Protein AF-A0A815ZDJ0-F1 (afdb_monomer)

Solvent-accessible surface area (backbone atoms only — not comparable to full-atom values): 10978 Å² total; per-residue (Å²): 57,39,37,59,66,32,36,29,73,76,42,44,68,62,48,48,53,50,33,73,76,36,77,86,58,88,79,81,62,58,65,54,88,70,21,35,57,32,43,38,50,37,23,53,64,61,51,24,52,55,50,46,54,57,49,73,73,32,78,86,45,70,88,36,40,74,44,54,12,29,21,52,11,22,58,39,48,49,45,30,36,27,73,62,69,56,57,47,42,33,43,37,30,46,42,50,52,72,73,67,97,39,80,92,51,27,60,36,68,74,38,34,65,35,28,22,68,26,22,62,53,78,48,30,81,43,45,72,50,30,46,74,45,28,73,36,46,33,52,80,44,42,50,35,93,78,65,62,64,60,36,55,56,32,55,69,61,36,80,40,78,47,67,34,63,49,97,84,53,86,52,24,78,56,40,53,42,27,69,73,26,43,51,29,79,73,39,90,51,75,31,49,52,89,76,33,78,64,53,69,82,91,125

Organism: Adineta ricciae (NCBI:txid249248)

pLDDT: mean 91.96, std 9.63, range [45.91, 98.56]

Sequence (203 aa):
MHSITSTASAMEDIARGVRSLYPDIYVVSIEIGNGKVDSYLLPLDVQVEKFCESIDSNPRLREGFNLLGYSQGSIIARGAVECCSLPVYNLITLSDIHQDLLTKYAYVTAIQNAISPANYWRDPEQLDRYYSNCHYLSDINNERGTPNGIYRENILKLNSFVMTYSNIDEVVMPRQSGLFMGYMKNSLEIETWNNSRQFTTAE

Mean predicted aligned error: 4.03 Å

Secondary structure (DSSP, 8-state):
---TT--GGGGHHHHHHHHHHSTT--------TTTTTHHHHS-HHHHHHHHHHHHHT-GGGTT-EEEEEETHHHHHHHHHHHHH---EEEEEEE---B--TTTTTTTSHHHHTT-GGGGG---TTSHHHHHHH-SSHHHHTT-SSS--HHHHHHHTT-SEEEEE--TT-SSBSSGGGGGT-EEPTTSSSEE-GGGSTT-----

Nearest PDB structures (foldseek):
  1exw-assembly1_A  TM=9.335E-01  e=2.038E-13  Bos taurus
  3gro-assembly1_B  TM=9.245E-01  e=2.599E-13  Homo sapiens
  1pja-assembly1_A  TM=8.848E-01  e=1.977E-10  Homo sapiens
  7ots-assembly2_B  TM=4.838E-01  e=1.043E-01  Homo sapiens
  4y9s-assembly2_B  TM=6.590E-01  e=4.230E-01  Solanum tuberosum

Radius of gyration: 16.59 Å; Cα contacts (8 Å, |Δi|>4): 353; chains: 1; bounding box: 44×35×45 Å

InterPro domains:
  IPR029058 Alpha/Beta hydrolase fold [G3DSA:3.40.50.1820] (1-97)
  IPR029058 Alpha/Beta hydrolase fold [G3DSA:3.40.50.1820] (98-201)
  IPR029058 Alpha/Beta hydrolase fold [SSF53474] (6-186)

Foldseek 3Di:
DEAALAFLVVCVVVVVVVCVVPVPDDDGRDGADPRNQCSFFAALVNSLVRVLVVQVPDPVCQVEDAEEAEALRLLSRLVNLLPRLGRYAEYAYNHQDFDDPCVVPLQPQVCNRTGHSSLQDCDLQPNVSCLVRNDHPNLLLLSYDGHDVSSVVSVVSYNYYHFDFDPPRPGDQVSCVSVVWDAHRPGSDIDDPCNDSSDDDDD

Structure (mmCIF, N/CA/C/O backbone):
data_AF-A0A815ZDJ0-F1
#
_entry.id   AF-A0A815ZDJ0-F1
#
loop_
_atom_site.group_PDB
_atom_site.id
_atom_site.type_symbol
_atom_site.label_atom_id
_atom_site.label_alt_id
_atom_site.label_comp_id
_atom_site.label_asym_id
_atom_site.label_entity_id
_atom_site.label_seq_id
_atom_site.pdbx_PDB_ins_code
_atom_site.Cartn_x
_atom_site.Cartn_y
_atom_site.Cartn_z
_atom_site.occupancy
_atom_site.B_iso_or_equiv
_atom_site.auth_seq_id
_atom_site.auth_comp_id
_atom_site.auth_asym_id
_atom_site.auth_atom_id
_atom_site.pdbx_PDB_model_num
ATOM 1 N N . MET A 1 1 ? 7.829 -0.933 -4.639 1.00 96.31 1 MET A N 1
ATOM 2 C CA . MET A 1 1 ? 7.266 0.273 -4.003 1.00 96.31 1 MET A CA 1
ATOM 3 C C . MET A 1 1 ? 7.921 0.466 -2.642 1.00 96.31 1 MET A C 1
ATOM 5 O O . MET A 1 1 ? 7.989 -0.505 -1.895 1.00 96.31 1 MET A O 1
ATOM 9 N N . HIS A 1 2 ? 8.460 1.655 -2.364 1.00 95.94 2 HIS A N 1
ATOM 10 C CA . HIS A 1 2 ? 9.229 1.946 -1.144 1.00 95.94 2 HIS A CA 1
ATOM 11 C C . HIS A 1 2 ? 8.340 2.335 0.055 1.00 95.94 2 HIS A C 1
ATOM 13 O O . HIS A 1 2 ? 7.128 2.482 -0.084 1.00 95.94 2 HIS A O 1
ATOM 19 N N . SER A 1 3 ? 8.965 2.493 1.228 1.00 93.56 3 SER A N 1
ATOM 20 C CA . SER A 1 3 ? 8.318 2.887 2.490 1.00 93.56 3 SER A CA 1
ATOM 21 C C . SER A 1 3 ? 8.001 4.390 2.563 1.00 93.56 3 SER A C 1
ATOM 23 O O . SER A 1 3 ? 8.435 5.187 1.730 1.00 93.56 3 SER A O 1
ATOM 25 N N . ILE A 1 4 ? 7.293 4.771 3.621 1.00 92.69 4 ILE A N 1
ATOM 26 C CA . ILE A 1 4 ? 7.101 6.143 4.066 1.00 92.69 4 ILE A CA 1
ATOM 27 C C . ILE A 1 4 ? 8.435 6.836 4.370 1.00 92.69 4 ILE A C 1
ATOM 29 O O . ILE A 1 4 ? 9.409 6.217 4.797 1.00 92.69 4 ILE A O 1
ATOM 33 N N . THR A 1 5 ? 8.486 8.154 4.194 1.00 93.56 5 THR A N 1
ATOM 34 C CA . THR A 1 5 ? 9.665 8.999 4.442 1.00 93.56 5 THR A CA 1
ATOM 35 C C . THR A 1 5 ? 10.924 8.556 3.682 1.00 93.56 5 THR A C 1
ATOM 37 O O . THR A 1 5 ? 12.050 8.883 4.074 1.00 93.56 5 THR A O 1
ATOM 40 N N . SER A 1 6 ? 10.730 7.843 2.573 1.00 95.00 6 SER A N 1
ATOM 41 C CA . SER A 1 6 ? 11.773 7.221 1.761 1.00 95.00 6 SER A CA 1
ATOM 42 C C . SER A 1 6 ? 11.595 7.558 0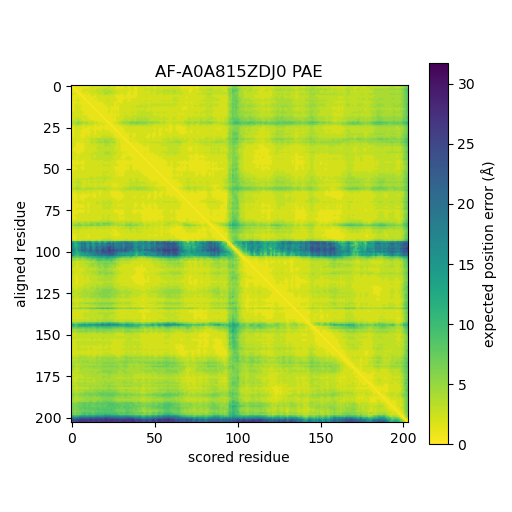.279 1.00 95.00 6 SER A C 1
ATOM 44 O O . SER A 1 6 ? 10.694 8.305 -0.089 1.00 95.00 6 SER A O 1
ATOM 46 N N . THR A 1 7 ? 12.478 7.037 -0.563 1.00 97.88 7 THR A N 1
ATOM 47 C CA . THR A 1 7 ? 12.500 7.245 -2.017 1.00 97.88 7 THR A CA 1
ATOM 48 C C . THR A 1 7 ? 12.708 5.915 -2.735 1.00 97.88 7 THR A C 1
ATOM 50 O O . THR A 1 7 ? 13.132 4.918 -2.138 1.00 97.88 7 THR A O 1
ATOM 53 N N . ALA A 1 8 ? 12.491 5.886 -4.047 1.00 97.69 8 ALA A N 1
ATOM 54 C CA . ALA A 1 8 ? 12.719 4.720 -4.895 1.00 97.69 8 ALA A CA 1
ATOM 55 C C . ALA A 1 8 ? 14.160 4.187 -4.806 1.00 97.69 8 ALA A C 1
ATOM 57 O O . ALA A 1 8 ? 14.375 2.976 -4.893 1.00 97.69 8 ALA A O 1
ATOM 58 N N . SER A 1 9 ? 15.147 5.060 -4.570 1.00 97.62 9 SER A N 1
ATOM 59 C CA . SER A 1 9 ? 16.553 4.665 -4.403 1.00 97.62 9 SER A CA 1
ATOM 60 C C . SER A 1 9 ? 16.802 3.798 -3.167 1.00 97.62 9 SER A C 1
ATOM 62 O O . SER A 1 9 ? 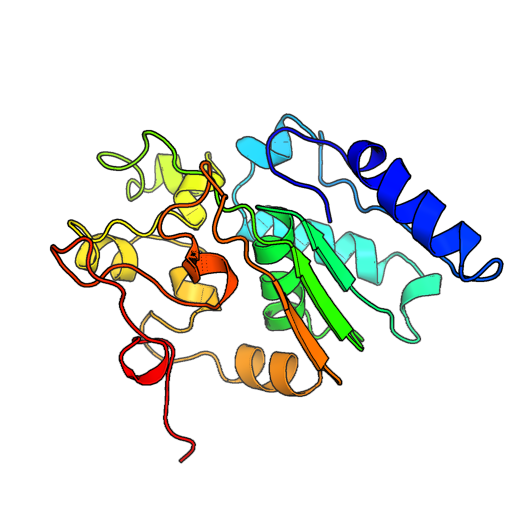17.749 3.017 -3.162 1.00 97.62 9 SER A O 1
ATOM 64 N N . ALA A 1 10 ? 15.955 3.878 -2.134 1.00 96.56 10 ALA A N 1
ATOM 65 C CA . ALA A 1 10 ? 16.073 3.015 -0.956 1.00 96.56 10 ALA A CA 1
ATOM 66 C C . ALA A 1 10 ? 15.811 1.532 -1.273 1.00 96.56 10 ALA A C 1
ATOM 68 O O . ALA A 1 10 ? 16.192 0.655 -0.505 1.00 96.56 10 ALA A O 1
ATOM 69 N N . MET A 1 11 ? 15.197 1.240 -2.422 1.00 97.06 11 MET A N 1
ATOM 70 C CA . MET A 1 11 ? 14.961 -0.125 -2.893 1.00 97.06 11 MET A CA 1
ATOM 71 C C . MET A 1 11 ? 16.140 -0.697 -3.693 1.00 97.06 11 MET A C 1
ATOM 73 O O . MET A 1 11 ? 16.055 -1.832 -4.160 1.00 97.06 11 MET A O 1
ATOM 77 N N . GLU A 1 12 ? 17.227 0.058 -3.891 1.00 97.19 12 GLU A N 1
ATOM 78 C CA . GLU A 1 12 ? 18.300 -0.342 -4.809 1.00 97.19 12 GLU A CA 1
ATOM 79 C C . GLU A 1 12 ? 19.044 -1.598 -4.345 1.00 97.19 12 GLU A C 1
ATOM 81 O O . GLU A 1 12 ? 19.421 -2.416 -5.178 1.00 97.19 12 GLU A O 1
ATOM 86 N N . ASP A 1 13 ? 19.206 -1.818 -3.040 1.00 96.62 13 ASP A N 1
ATOM 87 C CA . ASP A 1 13 ? 19.853 -3.039 -2.544 1.00 96.62 13 ASP A CA 1
ATOM 88 C C . ASP A 1 13 ? 19.010 -4.288 -2.833 1.00 96.62 13 ASP A C 1
ATOM 90 O O . ASP A 1 13 ? 19.540 -5.302 -3.296 1.00 96.62 13 ASP A O 1
ATOM 94 N N . ILE A 1 14 ? 17.685 -4.191 -2.666 1.00 95.75 14 ILE A N 1
ATOM 95 C CA . ILE A 1 14 ? 16.742 -5.252 -3.050 1.00 95.75 14 ILE A CA 1
ATOM 96 C C . ILE A 1 14 ? 16.793 -5.463 -4.567 1.00 95.75 14 ILE A C 1
ATOM 98 O O . ILE A 1 14 ? 16.934 -6.594 -5.034 1.00 95.75 14 ILE A O 1
ATOM 102 N N . ALA A 1 15 ? 16.731 -4.381 -5.348 1.00 97.50 15 ALA A N 1
ATOM 103 C CA . ALA A 1 15 ? 16.769 -4.452 -6.805 1.00 97.50 15 ALA A CA 1
ATOM 104 C C . ALA A 1 15 ? 18.074 -5.080 -7.318 1.00 97.50 15 ALA A C 1
ATOM 106 O O . ALA A 1 15 ? 18.044 -5.922 -8.218 1.00 97.50 15 ALA A O 1
ATOM 107 N N . ARG A 1 16 ? 19.216 -4.727 -6.718 1.00 97.69 16 ARG A N 1
ATOM 108 C CA . ARG A 1 16 ? 20.527 -5.304 -7.031 1.00 97.69 16 ARG A CA 1
ATOM 109 C C . ARG A 1 16 ? 20.579 -6.790 -6.696 1.00 97.69 16 ARG A C 1
ATOM 111 O O . ARG A 1 16 ? 21.067 -7.562 -7.516 1.00 97.69 16 ARG A O 1
ATOM 118 N N . GLY A 1 17 ? 20.040 -7.197 -5.546 1.00 97.94 17 GLY A N 1
ATOM 119 C CA . GLY A 1 17 ? 19.922 -8.609 -5.175 1.00 97.94 17 GLY A CA 1
ATOM 120 C C . GLY A 1 17 ? 19.126 -9.413 -6.206 1.00 97.94 17 GLY A C 1
ATOM 121 O O . GLY A 1 17 ? 19.586 -10.455 -6.668 1.00 97.94 17 GLY A O 1
ATOM 122 N N . VAL A 1 18 ? 17.980 -8.887 -6.650 1.00 97.81 18 VAL A N 1
ATOM 123 C CA . VAL A 1 18 ? 17.142 -9.529 -7.678 1.00 97.81 18 VAL A CA 1
ATOM 124 C C . VAL A 1 18 ? 17.872 -9.632 -9.020 1.00 97.81 18 VAL A C 1
ATOM 126 O O . VAL A 1 18 ? 17.919 -10.716 -9.598 1.00 97.81 18 VAL A O 1
ATOM 129 N N . ARG A 1 19 ? 18.498 -8.547 -9.496 1.00 98.00 19 ARG A N 1
ATOM 130 C CA . ARG A 1 19 ? 19.283 -8.556 -10.747 1.00 98.00 19 ARG A CA 1
ATOM 131 C C . ARG A 1 19 ? 20.482 -9.506 -10.673 1.00 98.00 19 ARG A C 1
ATOM 133 O O . ARG A 1 19 ? 20.837 -10.112 -11.674 1.00 98.00 19 ARG A O 1
ATOM 140 N N . SER A 1 20 ? 21.092 -9.673 -9.497 1.00 97.94 20 SER A N 1
ATOM 141 C CA . SER A 1 20 ? 22.191 -10.628 -9.305 1.00 97.94 20 SER A CA 1
ATOM 142 C C . SER A 1 20 ? 21.741 -12.085 -9.429 1.00 97.94 20 SER A C 1
ATOM 144 O O . SER A 1 20 ? 22.544 -12.926 -9.825 1.00 97.94 20 SER A O 1
ATOM 146 N N . LEU A 1 21 ? 20.496 -12.393 -9.059 1.00 97.94 21 LEU A N 1
ATOM 147 C CA . LEU A 1 21 ? 19.924 -13.737 -9.177 1.00 97.94 21 LEU A CA 1
ATOM 148 C C . LEU A 1 21 ? 19.355 -14.000 -10.577 1.00 97.94 21 LEU A C 1
ATOM 150 O O . LEU A 1 21 ? 19.395 -15.132 -11.052 1.00 97.94 21 LEU A O 1
ATOM 154 N N . TYR A 1 22 ? 18.857 -12.955 -11.241 1.00 97.50 22 TYR A N 1
ATOM 155 C CA . TYR A 1 22 ? 18.232 -13.026 -12.560 1.00 97.50 22 TYR A CA 1
ATOM 156 C C . TYR A 1 22 ? 18.772 -11.895 -13.456 1.00 97.50 22 TYR A C 1
ATOM 158 O O . TYR A 1 22 ? 18.166 -10.828 -13.513 1.00 97.50 22 TYR A O 1
ATOM 166 N N . PRO A 1 23 ? 19.903 -12.091 -14.159 1.00 94.88 23 PRO A N 1
ATOM 167 C CA . PRO A 1 23 ? 20.607 -11.008 -14.861 1.00 94.88 23 PRO A CA 1
ATOM 168 C C . PRO A 1 23 ? 19.779 -10.244 -15.904 1.00 94.88 23 PRO A C 1
ATOM 170 O O . PRO A 1 23 ? 19.946 -9.035 -16.050 1.00 94.88 23 PRO A O 1
ATOM 173 N N . ASP A 1 24 ? 18.859 -10.926 -16.589 1.00 96.31 24 ASP A N 1
ATOM 174 C CA . ASP A 1 24 ? 18.034 -10.334 -17.651 1.00 96.31 24 ASP A CA 1
ATOM 175 C C . ASP A 1 24 ? 16.728 -9.706 -17.134 1.00 96.31 24 ASP A C 1
ATOM 177 O O . ASP A 1 24 ? 15.935 -9.161 -17.910 1.00 96.31 24 ASP A O 1
ATOM 181 N N . ILE A 1 25 ? 16.472 -9.773 -15.822 1.00 97.81 25 ILE A N 1
ATOM 182 C CA . ILE A 1 25 ? 15.232 -9.259 -15.250 1.00 97.81 25 ILE A CA 1
ATOM 183 C C . ILE A 1 25 ? 15.199 -7.728 -15.295 1.00 97.81 25 ILE A C 1
ATOM 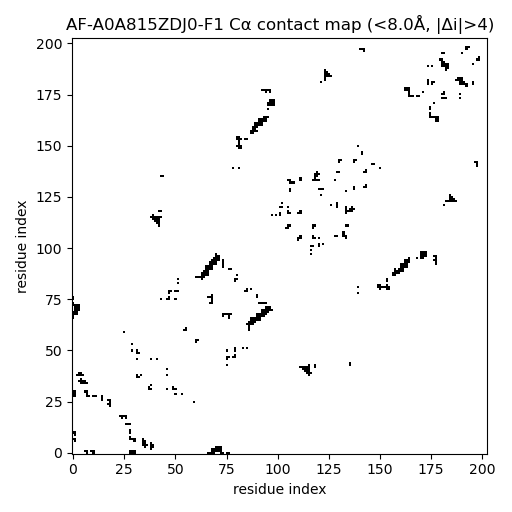185 O O . ILE A 1 25 ? 16.137 -7.023 -14.911 1.00 97.81 25 ILE A O 1
ATOM 189 N N . TYR A 1 26 ? 14.063 -7.187 -15.723 1.00 98.00 26 TYR A N 1
ATOM 190 C CA . TYR A 1 26 ? 1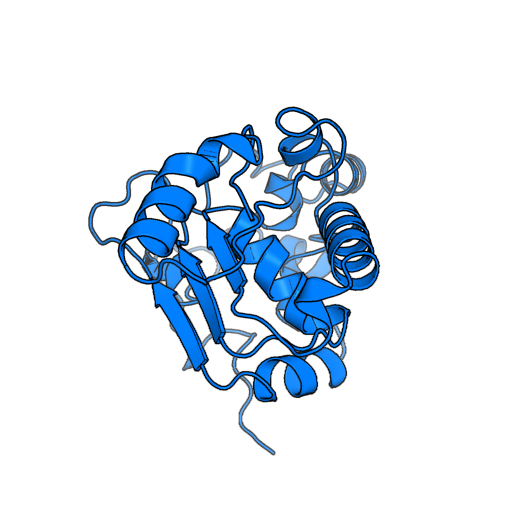3.790 -5.767 -15.580 1.00 98.00 26 TYR A CA 1
ATOM 191 C C . TYR A 1 26 ? 13.303 -5.471 -14.162 1.00 98.00 26 TYR A C 1
ATOM 193 O O . TYR A 1 26 ? 12.248 -5.950 -13.756 1.00 98.00 26 TYR A O 1
ATOM 201 N N . VAL A 1 27 ? 14.054 -4.655 -13.419 1.00 98.06 27 VAL A N 1
ATOM 202 C CA . VAL A 1 27 ? 13.636 -4.159 -12.099 1.00 98.06 27 VAL A CA 1
ATOM 203 C C . VAL A 1 27 ? 13.551 -2.647 -12.135 1.00 98.06 27 VAL A C 1
ATOM 205 O O . VAL A 1 27 ? 14.545 -1.980 -12.440 1.00 98.06 27 VAL A O 1
ATOM 208 N N . VAL A 1 28 ? 12.385 -2.125 -11.767 1.00 97.88 28 VAL A N 1
ATOM 209 C CA . VAL A 1 28 ? 12.122 -0.697 -11.617 1.00 97.88 28 VAL A CA 1
ATOM 210 C C . VAL A 1 28 ? 11.539 -0.422 -10.234 1.00 97.88 28 VAL A C 1
ATOM 212 O O . VAL A 1 28 ? 10.606 -1.089 -9.788 1.00 97.88 28 VAL A O 1
ATOM 215 N N . SER A 1 29 ? 12.108 0.568 -9.554 1.00 97.88 29 SER A N 1
ATOM 216 C CA . SER A 1 29 ? 11.572 1.115 -8.311 1.00 97.88 29 SER A CA 1
ATOM 217 C C . SER A 1 29 ? 10.763 2.359 -8.657 1.00 97.88 29 SER A C 1
ATOM 219 O O . SER A 1 29 ? 11.305 3.293 -9.240 1.00 97.88 29 SER A O 1
ATOM 221 N N . ILE A 1 30 ? 9.471 2.352 -8.335 1.00 97.38 30 ILE A N 1
ATOM 222 C CA . ILE A 1 30 ? 8.562 3.470 -8.616 1.00 97.38 30 ILE A CA 1
ATOM 223 C C . ILE A 1 30 ? 8.747 4.558 -7.554 1.00 97.38 30 ILE A C 1
ATOM 225 O O . ILE A 1 30 ? 8.763 4.245 -6.363 1.00 97.38 30 ILE A O 1
ATOM 229 N N . GLU A 1 31 ? 8.892 5.805 -8.001 1.00 97.69 31 GLU A N 1
ATOM 230 C CA . GLU A 1 31 ? 8.918 7.020 -7.179 1.00 97.69 31 GLU A CA 1
ATOM 231 C C . GLU A 1 31 ? 7.588 7.756 -7.359 1.00 97.69 31 GLU A C 1
ATOM 233 O O . GLU A 1 31 ? 7.133 7.929 -8.492 1.00 97.69 31 GLU A O 1
ATOM 238 N N . ILE A 1 32 ? 6.972 8.199 -6.264 1.00 97.25 32 ILE A N 1
ATOM 239 C CA . ILE A 1 32 ? 5.708 8.944 -6.303 1.00 97.25 32 ILE A CA 1
ATOM 240 C C . ILE A 1 32 ? 5.972 10.390 -5.894 1.00 97.25 32 ILE A C 1
ATOM 242 O O . ILE A 1 32 ? 6.454 10.656 -4.794 1.00 97.25 32 ILE A O 1
ATOM 246 N N . GLY A 1 33 ? 5.617 11.331 -6.772 1.00 95.44 33 GLY A N 1
ATOM 247 C CA . GLY A 1 33 ? 5.721 12.763 -6.489 1.00 95.44 33 GLY A CA 1
ATOM 248 C C . GLY A 1 33 ? 7.133 13.183 -6.062 1.00 95.44 33 GLY A C 1
ATOM 249 O O . GLY A 1 33 ? 8.121 12.801 -6.685 1.00 95.44 33 GLY A O 1
ATOM 250 N N . ASN A 1 34 ? 7.232 13.957 -4.981 1.00 97.00 34 ASN A N 1
ATOM 251 C CA . ASN A 1 34 ? 8.482 14.429 -4.373 1.00 97.00 34 ASN A CA 1
ATOM 252 C C . ASN A 1 34 ? 9.130 13.399 -3.421 1.00 97.00 34 ASN A C 1
ATOM 254 O O . ASN A 1 34 ? 9.846 13.768 -2.480 1.00 97.00 34 ASN A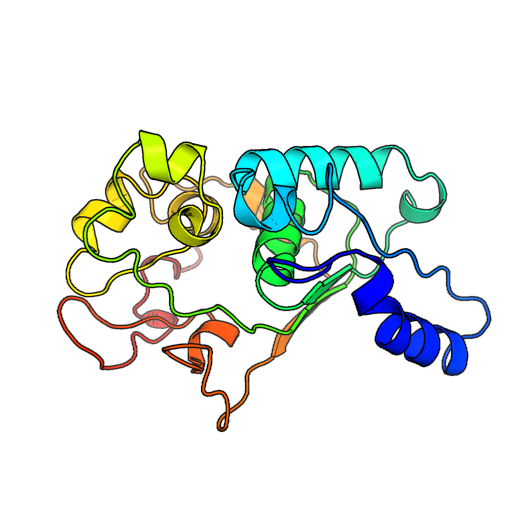 O 1
ATOM 258 N N . GLY A 1 35 ? 8.842 12.113 -3.622 1.00 95.56 35 GLY A N 1
ATOM 259 C CA . GLY A 1 35 ? 9.405 10.980 -2.900 1.00 95.56 35 GLY A CA 1
ATOM 260 C C . GLY A 1 35 ? 9.248 11.054 -1.395 1.00 95.56 35 GLY A C 1
ATOM 261 O O . GLY A 1 35 ? 8.142 10.925 -0.875 1.00 95.56 35 GLY A O 1
ATOM 262 N N . LYS A 1 36 ? 10.343 11.297 -0.667 1.00 96.06 36 LYS A N 1
ATOM 263 C CA . LYS A 1 36 ? 10.343 11.312 0.805 1.00 96.06 36 LYS A CA 1
ATOM 264 C C . LYS A 1 36 ? 9.249 12.199 1.396 1.00 96.06 36 LYS A C 1
ATOM 266 O O . LYS A 1 36 ? 8.628 11.802 2.378 1.00 96.06 36 LYS A O 1
ATOM 271 N N . VAL A 1 37 ? 9.019 13.376 0.821 1.00 96.75 37 VAL A N 1
ATOM 272 C CA . VAL A 1 37 ? 8.017 14.321 1.333 1.00 96.75 37 VAL A CA 1
ATOM 273 C C . VAL A 1 37 ? 6.604 13.816 1.046 1.00 96.75 37 VAL A C 1
ATOM 275 O O . VAL A 1 37 ? 5.800 13.681 1.967 1.00 96.75 37 VAL A O 1
ATOM 278 N N . ASP A 1 38 ? 6.324 13.473 -0.210 1.00 97.50 38 ASP A N 1
ATOM 279 C CA . ASP A 1 38 ? 4.981 13.079 -0.643 1.00 97.50 38 ASP A CA 1
ATOM 280 C C . ASP A 1 38 ? 4.580 11.706 -0.095 1.00 97.50 38 ASP A C 1
ATOM 282 O O . ASP A 1 38 ? 3.414 11.496 0.215 1.00 97.50 38 ASP A O 1
ATOM 286 N N . SER A 1 39 ? 5.533 10.806 0.159 1.00 96.00 39 SER A N 1
ATOM 287 C CA . SER A 1 39 ? 5.248 9.538 0.843 1.00 96.00 39 SER A CA 1
ATOM 288 C C . SER A 1 39 ? 4.617 9.743 2.227 1.00 96.00 39 SER A C 1
ATOM 290 O O . SER A 1 39 ? 3.875 8.883 2.686 1.00 96.00 39 SER A O 1
ATOM 292 N N . TYR A 1 40 ? 4.851 10.884 2.891 1.00 94.88 40 TYR A N 1
ATOM 293 C CA . TYR A 1 40 ? 4.209 11.235 4.163 1.00 94.88 40 TYR A CA 1
ATOM 294 C C . TYR A 1 40 ? 3.010 12.180 3.983 1.00 94.88 40 TYR A C 1
ATOM 296 O O . TYR A 1 40 ? 1.989 12.001 4.644 1.00 94.88 40 TYR A O 1
ATOM 304 N N . LEU A 1 41 ? 3.131 13.191 3.114 1.00 96.19 41 LEU A N 1
ATOM 305 C CA . LEU A 1 41 ? 2.172 14.301 3.011 1.00 96.19 41 LEU A CA 1
ATOM 306 C C . LEU A 1 41 ? 1.116 14.154 1.904 1.00 96.19 41 LEU A C 1
ATOM 308 O O . LEU A 1 41 ? 0.244 15.012 1.768 1.00 96.19 41 LEU A O 1
ATOM 312 N N . LEU A 1 42 ? 1.190 13.097 1.096 1.00 96.75 42 LEU A N 1
ATOM 313 C CA . LEU A 1 42 ? 0.196 12.800 0.070 1.00 96.75 42 LEU A CA 1
ATOM 314 C C . LEU A 1 42 ? -0.716 11.665 0.557 1.00 96.75 42 LEU A C 1
ATOM 316 O O . L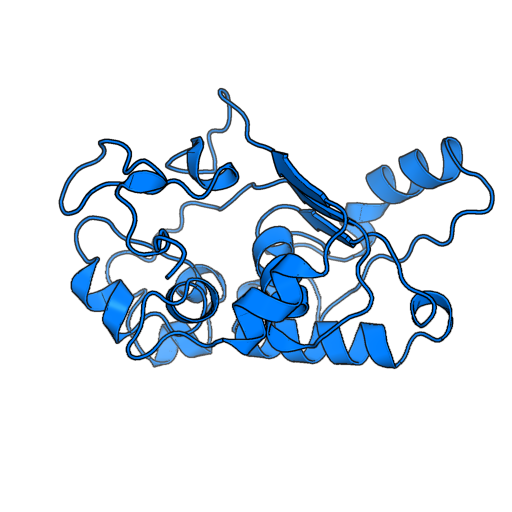EU A 1 42 ? -0.195 10.632 0.991 1.00 96.75 42 LEU A O 1
ATOM 320 N N . PRO A 1 43 ? -2.051 11.808 0.499 1.00 97.06 43 PRO A N 1
ATOM 321 C CA . PRO A 1 43 ? -2.950 10.742 0.922 1.00 97.06 43 PRO A CA 1
ATOM 322 C C . PRO A 1 43 ? -2.814 9.510 0.010 1.00 97.06 43 PRO A C 1
ATOM 324 O O . PRO A 1 43 ? -2.410 9.609 -1.154 1.00 97.06 43 PRO A O 1
ATOM 327 N N . LEU A 1 44 ? -3.070 8.324 0.567 1.00 96.56 44 LEU A N 1
ATOM 328 C CA . LEU A 1 44 ? -2.717 7.055 -0.076 1.00 96.56 44 LEU A CA 1
ATOM 329 C C . LEU A 1 44 ? -3.531 6.734 -1.329 1.00 96.56 44 LEU A C 1
ATOM 331 O O . LEU A 1 44 ? -2.994 6.105 -2.232 1.00 96.56 44 LEU A O 1
ATOM 335 N N . ASP A 1 45 ? -4.781 7.175 -1.411 1.00 96.75 45 ASP A N 1
ATOM 336 C CA . ASP A 1 45 ? -5.599 7.064 -2.621 1.00 96.75 45 ASP A CA 1
ATOM 337 C C . ASP A 1 45 ? -4.941 7.787 -3.807 1.00 96.75 45 ASP A C 1
ATOM 339 O O . ASP A 1 45 ? -4.787 7.207 -4.883 1.00 96.75 45 ASP A O 1
ATOM 343 N N . VAL A 1 46 ? -4.428 8.999 -3.578 1.00 97.88 46 VAL A N 1
ATOM 344 C CA . VAL A 1 46 ? -3.682 9.766 -4.587 1.00 97.88 46 VAL A CA 1
ATOM 345 C C . VAL A 1 46 ? -2.322 9.125 -4.891 1.00 97.88 46 VAL A C 1
ATOM 347 O O . VAL A 1 46 ? -1.871 9.138 -6.038 1.00 97.88 46 VAL A O 1
ATOM 350 N N . GLN A 1 47 ? -1.646 8.542 -3.894 1.00 98.25 47 GLN A N 1
ATOM 351 C CA . GLN A 1 47 ? -0.418 7.777 -4.147 1.00 98.25 47 GLN A CA 1
ATOM 352 C C . GLN A 1 47 ? -0.694 6.547 -5.030 1.00 98.25 47 GLN A C 1
ATOM 354 O O . GLN A 1 47 ? 0.070 6.287 -5.957 1.00 98.25 47 GLN A O 1
ATOM 359 N N . VAL A 1 48 ? -1.789 5.816 -4.796 1.00 98.06 48 VAL A N 1
ATOM 360 C CA . VAL A 1 48 ? -2.185 4.667 -5.626 1.00 98.06 48 VAL A CA 1
ATOM 361 C C . VAL A 1 48 ? -2.501 5.089 -7.054 1.00 98.06 48 VAL A C 1
ATOM 363 O O . VAL A 1 48 ? -1.997 4.456 -7.976 1.00 98.06 48 VAL A O 1
ATOM 366 N N . GLU A 1 49 ? -3.260 6.168 -7.252 1.00 97.69 49 GLU A N 1
ATOM 367 C CA . GLU A 1 49 ? -3.556 6.697 -8.589 1.00 97.69 49 GLU A CA 1
ATOM 368 C C . GLU A 1 49 ? -2.261 6.974 -9.368 1.00 97.69 49 GLU A C 1
ATOM 370 O O . GLU A 1 49 ? -2.042 6.420 -10.446 1.00 97.69 49 GLU A O 1
ATOM 375 N N . LYS A 1 50 ? -1.333 7.724 -8.760 1.00 98.25 50 LYS A N 1
ATOM 376 C CA . LYS A 1 50 ? -0.022 8.034 -9.355 1.00 98.25 50 LYS A CA 1
ATOM 377 C C . LYS A 1 50 ? 0.828 6.796 -9.608 1.00 98.25 50 LYS A C 1
ATOM 379 O O . LYS A 1 50 ? 1.558 6.728 -10.597 1.00 98.25 50 LYS A O 1
ATOM 384 N N . PHE A 1 51 ? 0.764 5.819 -8.707 1.00 98.25 51 PHE A N 1
ATOM 385 C CA . PHE A 1 51 ? 1.439 4.546 -8.899 1.00 98.25 51 PHE A CA 1
ATOM 386 C C . PHE A 1 51 ? 0.887 3.833 -10.138 1.00 98.25 51 PHE A C 1
ATOM 388 O O . PHE A 1 51 ? 1.672 3.432 -10.994 1.00 98.25 51 PHE A O 1
ATOM 395 N N . CYS A 1 52 ? -0.435 3.728 -10.279 1.00 97.88 52 CYS A N 1
ATOM 396 C CA . CYS A 1 52 ? -1.071 3.088 -11.429 1.00 97.88 52 CYS A CA 1
ATOM 397 C C . CYS A 1 52 ? -0.733 3.795 -12.749 1.00 97.88 52 CYS A C 1
ATOM 399 O O . CYS A 1 52 ? -0.317 3.132 -13.698 1.00 97.88 52 CYS A O 1
ATOM 401 N N . GLU A 1 53 ? -0.764 5.131 -12.782 1.00 97.25 53 GLU A N 1
ATOM 402 C CA . GLU A 1 53 ? -0.316 5.924 -13.940 1.00 97.25 53 GLU A CA 1
ATOM 403 C C . GLU A 1 53 ? 1.145 5.617 -14.329 1.00 97.25 53 GLU A C 1
ATOM 405 O O . GLU A 1 53 ? 1.494 5.502 -15.512 1.00 97.25 53 GLU A O 1
ATOM 410 N N . SER A 1 54 ? 2.026 5.453 -13.336 1.00 97.06 54 SER A N 1
ATOM 411 C CA . SER A 1 54 ? 3.430 5.100 -13.568 1.00 97.06 54 SER A CA 1
ATOM 412 C C . SER A 1 54 ? 3.595 3.689 -14.141 1.00 97.06 54 SER A C 1
ATOM 414 O O . SER A 1 54 ? 4.478 3.465 -14.973 1.00 97.06 54 SER A O 1
ATOM 416 N N . ILE A 1 55 ? 2.741 2.744 -13.741 1.00 97.56 55 ILE A N 1
ATOM 417 C CA . ILE A 1 55 ? 2.738 1.387 -14.294 1.00 97.56 55 ILE A CA 1
ATOM 418 C C . ILE A 1 55 ? 2.232 1.392 -15.741 1.00 97.56 55 ILE A C 1
ATOM 420 O O . ILE A 1 55 ? 2.911 0.856 -16.618 1.00 97.56 55 ILE A O 1
ATOM 424 N N . ASP A 1 56 ? 1.101 2.044 -16.015 1.00 96.06 56 ASP A N 1
ATOM 425 C CA . ASP A 1 56 ? 0.475 2.067 -17.346 1.00 96.06 56 ASP A CA 1
ATOM 426 C C . ASP A 1 56 ? 1.346 2.761 -18.404 1.00 96.06 56 ASP A C 1
ATOM 428 O O . ASP A 1 56 ? 1.393 2.365 -19.579 1.00 96.06 56 ASP A O 1
ATOM 432 N N . SER A 1 57 ? 2.095 3.782 -17.983 1.00 96.50 57 SER A N 1
ATOM 433 C CA . SER A 1 57 ? 3.051 4.488 -18.839 1.00 96.50 57 SER A CA 1
ATOM 434 C C . SER A 1 57 ? 4.324 3.686 -19.134 1.00 96.50 57 SER A C 1
ATOM 436 O O . SER A 1 57 ? 5.059 4.037 -20.063 1.00 96.50 57 SER A O 1
ATOM 438 N N . ASN A 1 58 ? 4.586 2.584 -18.420 1.00 97.50 58 ASN A N 1
ATOM 439 C CA . ASN A 1 58 ? 5.780 1.769 -18.611 1.00 97.50 58 ASN A CA 1
ATOM 440 C C . ASN A 1 58 ? 5.523 0.580 -19.564 1.00 97.50 58 ASN A C 1
ATOM 442 O O . ASN A 1 58 ? 4.935 -0.430 -19.167 1.00 97.50 58 ASN A O 1
ATOM 446 N N . PRO A 1 59 ? 6.025 0.613 -20.816 1.00 97.56 59 PRO A N 1
ATOM 447 C CA . PRO A 1 59 ? 5.759 -0.446 -21.789 1.00 97.56 59 PRO A CA 1
ATOM 448 C C . PRO A 1 59 ? 6.334 -1.809 -21.385 1.00 97.56 59 PRO A C 1
ATOM 450 O O . PRO A 1 59 ? 5.820 -2.829 -21.833 1.00 97.56 59 PRO A O 1
ATOM 453 N N . ARG A 1 60 ? 7.363 -1.849 -20.524 1.00 97.88 60 ARG A N 1
ATOM 454 C CA . ARG A 1 60 ? 7.987 -3.103 -20.069 1.00 97.88 60 ARG A CA 1
ATOM 455 C C . ARG A 1 60 ? 7.154 -3.853 -19.027 1.00 97.88 60 ARG A C 1
ATOM 457 O O . ARG A 1 60 ? 7.521 -4.969 -18.684 1.00 97.88 60 ARG A O 1
ATOM 464 N N . LEU A 1 61 ? 6.076 -3.251 -18.521 1.00 97.50 61 LEU A N 1
ATOM 465 C CA . LEU A 1 61 ? 5.192 -3.847 -17.513 1.00 97.50 61 LEU A CA 1
ATOM 466 C C . LEU A 1 61 ? 3.856 -4.338 -18.101 1.00 97.50 61 LEU A C 1
ATOM 468 O O . LEU A 1 61 ? 3.066 -4.958 -17.397 1.00 97.50 61 LEU A O 1
ATOM 472 N N . ARG A 1 62 ? 3.599 -4.102 -19.396 1.00 95.75 62 ARG A N 1
ATOM 473 C CA . ARG A 1 62 ? 2.312 -4.422 -20.047 1.00 95.75 62 ARG A CA 1
ATOM 474 C C . ARG A 1 62 ? 2.030 -5.916 -20.169 1.00 95.75 62 ARG A C 1
ATOM 476 O O . ARG A 1 62 ? 0.877 -6.321 -20.107 1.00 95.75 62 ARG A O 1
ATOM 483 N N . GLU A 1 63 ? 3.073 -6.723 -20.334 1.00 96.06 63 GLU A N 1
ATOM 484 C CA . GLU A 1 63 ? 2.969 -8.190 -20.428 1.00 96.06 63 GLU A CA 1
ATOM 485 C C . GLU A 1 63 ? 2.962 -8.870 -19.050 1.00 96.06 63 GLU A C 1
ATOM 487 O O . GLU A 1 63 ? 3.111 -10.084 -18.932 1.00 96.06 63 GLU A O 1
ATOM 492 N N . GLY A 1 64 ? 2.778 -8.075 -17.999 1.00 97.38 64 GLY A N 1
ATOM 493 C CA . GLY A 1 64 ? 2.683 -8.511 -16.623 1.00 97.38 64 GLY A CA 1
ATOM 494 C C . GLY A 1 64 ? 4.007 -8.529 -15.874 1.00 97.38 64 GLY A C 1
ATOM 495 O O . GLY A 1 64 ? 5.096 -8.530 -16.449 1.00 97.38 64 GLY A O 1
ATOM 496 N N . PHE A 1 65 ? 3.907 -8.474 -14.549 1.00 98.56 65 PHE A N 1
ATOM 497 C CA . PHE A 1 65 ? 5.058 -8.276 -13.673 1.00 98.56 65 PHE A CA 1
ATOM 498 C C . PHE A 1 65 ? 4.814 -8.809 -12.259 1.00 98.56 65 PHE A C 1
ATOM 500 O O . PHE A 1 65 ? 3.685 -9.039 -11.836 1.00 98.56 65 PHE A O 1
ATOM 507 N N . ASN A 1 66 ? 5.899 -8.986 -11.506 1.00 98.56 66 ASN A N 1
ATOM 508 C CA . ASN A 1 66 ? 5.832 -9.205 -10.064 1.00 98.56 66 ASN A CA 1
ATOM 509 C C . ASN A 1 66 ? 5.921 -7.861 -9.347 1.00 98.56 66 ASN A C 1
ATOM 511 O O . ASN A 1 66 ? 6.715 -7.002 -9.736 1.00 98.56 66 ASN A O 1
ATOM 515 N N . LEU A 1 67 ? 5.144 -7.695 -8.283 1.00 98.56 67 LEU A N 1
ATOM 516 C CA . LEU A 1 67 ? 5.088 -6.465 -7.512 1.00 98.56 67 LEU A CA 1
ATOM 517 C C . LEU A 1 67 ? 5.558 -6.718 -6.083 1.00 98.56 67 LEU A C 1
ATOM 519 O O . LEU A 1 67 ? 5.021 -7.571 -5.387 1.00 98.56 67 LEU A O 1
ATOM 523 N N . LEU A 1 68 ? 6.547 -5.943 -5.641 1.00 98.06 68 LEU A N 1
ATOM 524 C CA . LEU A 1 68 ? 7.016 -5.941 -4.260 1.00 98.06 68 LEU A CA 1
ATOM 525 C C . LEU A 1 68 ? 6.720 -4.589 -3.613 1.00 98.06 68 LEU A C 1
ATOM 527 O O . LEU A 1 68 ? 7.157 -3.542 -4.108 1.00 98.06 68 LEU A O 1
ATOM 531 N N . GLY A 1 69 ? 6.003 -4.617 -2.495 1.00 96.75 69 GLY A N 1
ATOM 532 C CA . GLY A 1 69 ? 5.801 -3.480 -1.606 1.00 96.75 69 GLY A CA 1
ATOM 533 C C . GLY A 1 69 ? 6.598 -3.648 -0.316 1.00 96.75 69 GLY A C 1
ATOM 534 O O . GLY A 1 69 ? 6.669 -4.747 0.230 1.00 96.75 69 GLY A O 1
ATOM 535 N N . TYR A 1 70 ? 7.224 -2.567 0.143 1.00 94.50 70 TYR A N 1
ATOM 536 C CA . TYR A 1 70 ? 7.942 -2.516 1.413 1.00 94.50 70 TYR A CA 1
ATOM 537 C C . TYR A 1 70 ? 7.281 -1.496 2.342 1.00 94.50 70 TYR A C 1
ATOM 539 O O . TYR A 1 70 ? 7.088 -0.342 1.952 1.00 94.50 70 TYR A O 1
ATOM 547 N N . SER A 1 71 ? 6.951 -1.908 3.568 1.00 92.81 71 SER A N 1
ATOM 548 C CA . SER A 1 71 ? 6.326 -1.075 4.600 1.00 92.81 71 SER A CA 1
ATOM 549 C C . SER A 1 71 ? 5.022 -0.430 4.096 1.00 92.81 71 SER A C 1
ATOM 551 O O . SER A 1 71 ? 4.159 -1.144 3.587 1.00 92.81 71 SER A O 1
ATOM 553 N N . GLN A 1 72 ? 4.858 0.896 4.165 1.00 93.81 72 GLN A N 1
ATOM 554 C CA . GLN A 1 72 ? 3.711 1.604 3.574 1.00 93.81 72 GLN A CA 1
ATOM 555 C C . GLN A 1 72 ? 3.514 1.261 2.084 1.00 93.81 72 GLN A C 1
ATOM 557 O O . GLN A 1 72 ? 2.382 1.145 1.610 1.00 93.81 72 GLN A O 1
ATOM 562 N N . GLY A 1 73 ? 4.606 1.001 1.361 1.00 95.69 73 GLY A N 1
ATOM 563 C CA . GLY A 1 73 ? 4.575 0.567 -0.028 1.00 95.69 73 GLY A CA 1
ATOM 564 C C . GLY A 1 73 ? 3.844 -0.755 -0.256 1.00 95.69 73 GLY A C 1
ATOM 565 O O . GLY A 1 73 ? 3.372 -0.982 -1.365 1.00 95.69 73 GLY A O 1
ATOM 566 N N . SER A 1 74 ? 3.700 -1.608 0.764 1.00 95.06 74 SER A N 1
ATOM 567 C CA . SER A 1 74 ? 2.853 -2.810 0.721 1.00 95.06 74 SER A CA 1
ATOM 568 C C . SER A 1 74 ? 1.373 -2.462 0.601 1.00 95.06 74 SER A C 1
ATOM 570 O O . SER A 1 74 ? 0.652 -3.099 -0.163 1.00 95.06 74 SER A O 1
ATOM 572 N N . ILE A 1 75 ? 0.924 -1.426 1.314 1.00 93.94 75 ILE A N 1
ATOM 573 C CA . ILE A 1 75 ? -0.479 -1.002 1.296 1.00 93.94 75 ILE A CA 1
ATOM 574 C C . ILE A 1 75 ? -0.804 -0.284 -0.020 1.00 93.94 75 ILE A C 1
ATOM 576 O O . ILE A 1 75 ? -1.883 -0.485 -0.571 1.00 93.94 75 ILE A O 1
ATOM 580 N N . ILE A 1 76 ? 0.141 0.493 -0.561 1.00 96.88 76 ILE A N 1
ATOM 581 C CA . ILE A 1 76 ? 0.025 1.110 -1.895 1.00 96.88 76 ILE A CA 1
ATOM 582 C C . ILE A 1 76 ? -0.005 0.030 -2.979 1.00 96.88 76 ILE A C 1
ATOM 584 O O . ILE A 1 76 ? -0.884 0.033 -3.834 1.00 96.88 76 ILE A O 1
ATOM 588 N N . ALA A 1 77 ? 0.925 -0.930 -2.926 1.00 97.31 77 ALA A N 1
ATOM 589 C CA . ALA A 1 77 ? 0.998 -2.019 -3.895 1.00 97.31 77 ALA A CA 1
ATOM 590 C C . ALA A 1 77 ? -0.283 -2.864 -3.918 1.00 97.31 77 ALA A C 1
ATOM 592 O O . ALA A 1 77 ? -0.778 -3.184 -4.996 1.00 97.31 77 ALA A O 1
ATOM 593 N N . ARG A 1 78 ? -0.839 -3.195 -2.744 1.00 96.75 78 ARG A N 1
ATOM 594 C CA . ARG A 1 78 ? -2.108 -3.923 -2.654 1.00 96.75 78 ARG A CA 1
ATOM 595 C C . ARG A 1 78 ? -3.277 -3.109 -3.208 1.00 96.75 78 ARG A C 1
ATOM 597 O O . ARG A 1 78 ? -3.991 -3.621 -4.063 1.00 96.75 78 ARG A O 1
ATOM 604 N N . GLY A 1 79 ? -3.421 -1.851 -2.787 1.00 96.44 79 GLY A N 1
ATOM 605 C CA . GLY A 1 79 ? -4.488 -0.984 -3.291 1.00 96.44 79 GLY A CA 1
ATOM 606 C C . GLY A 1 79 ? -4.416 -0.796 -4.807 1.00 96.44 79 GLY A C 1
ATOM 607 O O . GLY A 1 79 ? -5.436 -0.825 -5.480 1.00 96.44 79 GLY A O 1
ATOM 608 N N . ALA A 1 80 ? -3.215 -0.710 -5.385 1.00 97.88 80 ALA A N 1
ATOM 609 C CA . ALA A 1 80 ? -3.045 -0.657 -6.836 1.00 97.88 80 ALA A CA 1
ATOM 610 C C . ALA A 1 80 ? -3.517 -1.939 -7.544 1.00 97.88 80 ALA A C 1
ATOM 612 O O . ALA A 1 80 ? -4.144 -1.859 -8.602 1.00 97.88 80 ALA A O 1
ATOM 613 N N . VAL A 1 81 ? -3.250 -3.119 -6.969 1.00 97.56 81 VAL A N 1
ATOM 614 C CA . VAL A 1 81 ? -3.780 -4.388 -7.497 1.00 97.56 81 VAL A CA 1
ATOM 615 C C . VAL A 1 81 ? -5.306 -4.386 -7.446 1.00 97.56 81 VAL A C 1
ATOM 617 O O . VAL A 1 81 ? -5.939 -4.708 -8.446 1.00 97.56 81 VAL A O 1
ATOM 620 N N . GLU A 1 82 ? -5.897 -3.985 -6.322 1.00 96.19 82 GLU A N 1
ATOM 621 C CA . GLU A 1 82 ? -7.352 -3.959 -6.127 1.00 96.19 82 GLU A CA 1
ATOM 622 C C . GLU A 1 82 ? -8.050 -2.957 -7.055 1.00 96.19 82 GLU A C 1
ATOM 624 O O . GLU A 1 82 ? -9.038 -3.308 -7.705 1.00 96.19 82 GLU A O 1
ATOM 629 N N . CYS A 1 83 ? -7.518 -1.740 -7.172 1.00 95.12 83 CYS A N 1
ATOM 630 C CA . CYS A 1 83 ? -8.186 -0.627 -7.845 1.00 95.12 83 CYS A CA 1
ATOM 631 C C . CYS A 1 83 ? -7.934 -0.570 -9.359 1.00 95.12 83 CYS A C 1
ATOM 633 O O . CYS A 1 83 ? -8.839 -0.210 -10.110 1.00 95.12 83 CYS A O 1
ATOM 635 N N . CYS A 1 84 ? -6.730 -0.910 -9.830 1.00 93.94 84 CYS A N 1
ATOM 636 C CA . CYS A 1 84 ? -6.285 -0.533 -11.179 1.00 93.94 84 CYS A CA 1
ATOM 637 C C . CYS A 1 84 ? -6.263 -1.686 -12.196 1.00 93.94 84 CYS A C 1
ATOM 639 O O . CYS A 1 84 ? -5.821 -1.491 -13.323 1.00 93.94 84 CYS A O 1
ATOM 641 N N . SER A 1 85 ? -6.743 -2.886 -11.840 1.00 92.00 85 SER A N 1
ATOM 642 C CA . SER A 1 85 ? -6.766 -4.064 -12.735 1.00 92.00 85 SER A CA 1
ATOM 643 C C . SER A 1 85 ? -5.422 -4.339 -13.436 1.00 92.00 85 SER A C 1
ATOM 645 O O . SER A 1 85 ? -5.383 -4.704 -14.612 1.00 92.00 85 SER A O 1
ATOM 647 N N . LEU A 1 86 ? -4.312 -4.146 -12.718 1.00 95.88 86 LEU A N 1
ATOM 648 C CA . LEU A 1 86 ? -2.956 -4.278 -13.256 1.00 95.88 86 LEU A CA 1
ATOM 649 C C . LEU A 1 86 ? -2.607 -5.749 -13.558 1.00 95.88 86 LEU A C 1
ATOM 651 O O . LEU A 1 86 ? -3.062 -6.639 -12.834 1.00 95.88 86 LEU A O 1
ATOM 655 N N . PRO A 1 87 ? -1.747 -6.037 -14.557 1.00 97.06 87 PRO A N 1
ATOM 656 C CA . PRO A 1 87 ? -1.319 -7.398 -14.896 1.00 97.06 87 PRO A CA 1
ATOM 657 C C . PRO A 1 87 ? -0.262 -7.939 -13.908 1.00 97.06 87 PRO A C 1
ATOM 659 O O . PRO A 1 87 ? 0.834 -8.350 -14.286 1.00 97.06 87 PRO A O 1
ATOM 662 N N . VAL A 1 88 ? -0.558 -7.911 -12.609 1.00 98.31 88 VAL A N 1
ATOM 663 C CA . VAL A 1 88 ? 0.351 -8.409 -11.570 1.00 98.31 88 VAL A CA 1
ATOM 664 C C . VAL A 1 88 ? 0.233 -9.926 -11.465 1.00 98.31 88 VAL A C 1
ATOM 666 O O . VAL A 1 88 ? -0.850 -10.459 -11.250 1.00 98.31 88 VAL A O 1
ATOM 669 N N . TYR A 1 89 ? 1.361 -10.627 -11.569 1.00 98.25 89 TYR A N 1
ATOM 670 C CA . TYR A 1 89 ? 1.425 -12.072 -11.354 1.00 98.25 89 TYR A CA 1
ATOM 671 C C . TYR A 1 89 ? 1.504 -12.410 -9.872 1.00 98.25 89 TYR A C 1
ATOM 673 O O . TYR A 1 89 ? 0.677 -13.151 -9.355 1.00 98.25 89 TYR A O 1
ATOM 681 N N . ASN A 1 90 ? 2.511 -11.874 -9.185 1.00 98.50 90 ASN A N 1
ATOM 682 C CA . ASN A 1 90 ? 2.741 -12.146 -7.774 1.00 98.50 90 ASN A CA 1
ATOM 683 C C . ASN A 1 90 ? 2.886 -10.832 -7.016 1.00 98.50 90 ASN A C 1
ATOM 685 O O . ASN A 1 90 ? 3.692 -9.982 -7.404 1.00 98.50 90 ASN A O 1
ATOM 689 N N . LEU A 1 91 ? 2.136 -10.695 -5.926 1.00 98.31 91 LEU A N 1
ATOM 690 C CA . LEU A 1 91 ? 2.274 -9.598 -4.977 1.00 98.31 91 LEU A CA 1
ATOM 691 C C . LEU A 1 91 ? 3.069 -10.084 -3.764 1.00 98.31 91 LEU A C 1
ATOM 693 O O . LEU A 1 91 ? 2.698 -11.072 -3.136 1.00 98.31 91 LEU A O 1
ATOM 697 N N . ILE A 1 92 ? 4.149 -9.384 -3.429 1.00 97.62 92 ILE A N 1
ATOM 698 C CA . ILE A 1 92 ? 4.982 -9.636 -2.252 1.00 97.62 92 ILE A CA 1
ATOM 699 C C . ILE A 1 92 ? 4.900 -8.411 -1.347 1.00 97.62 92 ILE A C 1
ATOM 701 O O . ILE A 1 92 ? 5.285 -7.312 -1.751 1.00 97.62 92 ILE A O 1
ATOM 705 N N . THR A 1 93 ? 4.429 -8.592 -0.118 1.00 94.31 93 THR A N 1
ATOM 706 C CA . THR A 1 93 ? 4.360 -7.518 0.881 1.00 94.31 93 THR A CA 1
ATOM 707 C C . THR A 1 93 ? 5.340 -7.775 2.012 1.00 94.31 93 THR A C 1
ATOM 709 O O . THR A 1 93 ? 5.232 -8.759 2.752 1.00 94.31 93 THR A O 1
ATOM 712 N N . LEU A 1 94 ? 6.291 -6.858 2.150 1.00 88.81 94 LEU A N 1
ATOM 713 C CA . LEU A 1 94 ? 7.247 -6.797 3.246 1.00 88.81 94 LEU A CA 1
ATOM 714 C C . LEU A 1 94 ? 6.720 -5.787 4.263 1.00 88.81 94 LEU A C 1
ATOM 716 O O . LEU A 1 94 ? 6.969 -4.591 4.141 1.00 88.81 94 LEU A O 1
ATOM 720 N N . SER A 1 95 ? 5.853 -6.235 5.166 1.00 74.44 95 SER A N 1
ATOM 721 C CA . SER A 1 95 ? 4.993 -5.344 5.948 1.00 74.44 95 SER A CA 1
ATOM 722 C C . SER A 1 95 ? 5.666 -4.840 7.227 1.00 74.44 95 SER A C 1
ATOM 724 O O . SER A 1 95 ? 5.601 -5.514 8.245 1.00 74.44 95 SER A O 1
ATOM 726 N N . ASP A 1 96 ? 6.200 -3.615 7.167 1.00 59.69 96 ASP A N 1
ATOM 727 C CA . ASP A 1 96 ? 6.478 -2.746 8.321 1.00 59.69 96 ASP A CA 1
ATOM 728 C C . ASP A 1 96 ? 5.418 -1.604 8.376 1.00 59.69 96 ASP A C 1
ATOM 730 O O . ASP A 1 96 ? 5.587 -0.571 7.730 1.00 59.69 96 ASP A O 1
ATOM 734 N N . ILE A 1 97 ? 4.275 -1.756 9.054 1.00 60.47 97 ILE A N 1
ATOM 735 C CA . ILE A 1 97 ? 3.277 -0.683 9.276 1.00 60.47 97 ILE A CA 1
ATOM 736 C C . ILE A 1 97 ? 3.569 0.087 10.575 1.00 60.47 97 ILE A C 1
ATOM 738 O O . ILE A 1 97 ? 3.331 -0.408 11.668 1.00 60.47 97 ILE A O 1
ATOM 742 N N . HIS A 1 98 ? 4.045 1.324 10.456 1.00 47.81 98 HIS A N 1
ATOM 743 C CA . HIS A 1 98 ? 4.450 2.154 11.596 1.00 47.81 98 HIS A CA 1
ATOM 744 C C . HIS A 1 98 ? 3.302 2.496 12.565 1.00 47.81 98 HIS A C 1
ATOM 746 O O . HIS A 1 98 ? 2.248 2.975 12.136 1.00 47.81 98 HIS A O 1
ATOM 752 N N . GLN A 1 99 ? 3.548 2.350 13.876 1.00 48.00 99 GLN A N 1
ATOM 753 C CA . GLN A 1 99 ? 2.816 3.111 14.892 1.00 48.00 99 GLN A CA 1
ATOM 754 C C . GLN A 1 99 ? 3.117 4.606 14.738 1.00 48.00 99 GLN A C 1
ATOM 756 O O . GLN A 1 99 ? 4.281 4.999 14.770 1.00 48.00 99 GLN A O 1
ATOM 761 N N . ASP A 1 100 ? 2.086 5.442 14.613 1.00 52.38 100 ASP A N 1
ATOM 762 C CA . ASP A 1 100 ? 2.243 6.895 14.637 1.00 52.38 100 ASP A CA 1
ATOM 763 C C . ASP A 1 100 ? 1.302 7.520 15.677 1.00 52.38 100 ASP A C 1
ATOM 765 O O . ASP A 1 100 ? 0.269 6.953 16.047 1.00 52.38 100 ASP A O 1
ATOM 769 N N . LEU A 1 101 ? 1.664 8.708 16.158 1.00 52.69 101 LEU A N 1
ATOM 770 C CA . LEU A 1 101 ? 1.031 9.471 17.243 1.00 52.69 101 LEU A CA 1
ATOM 771 C C . LEU A 1 101 ? -0.343 10.062 16.845 1.00 52.69 101 LEU A C 1
ATOM 773 O O . LEU A 1 101 ? -0.747 11.130 17.310 1.00 52.69 101 LEU A O 1
ATOM 777 N N . LEU A 1 102 ? -1.056 9.408 15.928 1.00 63.84 102 LEU A N 1
ATOM 778 C CA . LEU A 1 102 ? -2.235 9.950 15.260 1.00 63.84 102 LEU A CA 1
ATOM 779 C C . LEU A 1 102 ? -3.549 9.654 15.982 1.00 63.84 102 LEU A C 1
ATOM 781 O O . LEU A 1 102 ? -4.553 10.259 15.616 1.00 63.84 102 LEU A O 1
ATOM 785 N N . THR A 1 103 ? -3.572 8.795 17.007 1.00 69.19 103 THR A N 1
ATOM 786 C CA . THR A 1 103 ? -4.798 8.261 17.649 1.00 69.19 103 THR A CA 1
ATOM 787 C C . THR A 1 103 ? -5.930 9.279 17.788 1.00 69.19 103 THR A C 1
ATOM 789 O O . THR A 1 103 ? -7.032 9.062 17.289 1.00 69.19 103 THR A O 1
ATOM 792 N N . LYS A 1 104 ? -5.677 10.453 18.374 1.00 78.75 104 LYS A N 1
ATOM 793 C CA . LYS A 1 104 ? -6.737 11.448 18.616 1.00 78.75 104 LYS A CA 1
ATOM 794 C C . LYS A 1 104 ? -7.313 12.090 17.342 1.00 78.75 104 LYS A C 1
ATOM 796 O O . LYS A 1 104 ? -8.511 12.392 17.298 1.00 78.75 104 LYS A O 1
ATOM 801 N N . TYR A 1 105 ? -6.483 12.332 16.327 1.00 88.25 105 TYR A N 1
ATOM 802 C CA . TYR A 1 105 ? -6.833 13.155 15.158 1.00 88.25 105 TYR A CA 1
ATOM 803 C C . TYR A 1 105 ? -6.796 12.408 13.824 1.00 88.25 105 TYR A C 1
ATOM 805 O O . TYR A 1 105 ? -7.157 12.999 12.810 1.00 88.25 105 TYR A O 1
ATOM 813 N N . ALA A 1 106 ? -6.431 11.123 13.819 1.00 90.94 106 ALA A N 1
ATOM 814 C CA . ALA A 1 106 ? -6.313 10.299 12.619 1.00 90.94 106 ALA A CA 1
ATOM 815 C C . ALA A 1 106 ? -7.561 10.414 11.742 1.00 90.94 106 ALA A C 1
ATOM 817 O O . ALA A 1 106 ? -7.463 10.596 10.539 1.00 90.94 106 ALA A O 1
ATOM 818 N N . TYR A 1 107 ? -8.744 10.391 12.355 1.00 94.44 107 TYR A N 1
ATOM 819 C CA . TYR A 1 107 ? -10.037 10.367 11.667 1.00 94.44 107 TYR A CA 1
ATOM 820 C C . TYR A 1 107 ? -10.657 11.752 11.422 1.00 94.44 107 TYR A C 1
ATOM 822 O O . TYR A 1 107 ? -11.867 11.864 11.207 1.00 94.44 107 TYR A O 1
ATOM 830 N N . VAL A 1 108 ? -9.856 12.819 11.510 1.00 95.00 108 VAL A N 1
ATOM 831 C CA . VAL A 1 108 ? -10.242 14.170 11.078 1.00 95.00 108 VAL A CA 1
ATOM 832 C C . VAL A 1 108 ? -10.010 14.282 9.573 1.00 95.00 108 VAL A C 1
ATOM 834 O O . VAL A 1 108 ? -8.913 13.996 9.103 1.00 95.00 108 VAL A O 1
ATOM 837 N N . THR A 1 109 ? -11.006 14.754 8.817 1.00 96.12 109 THR A N 1
ATOM 838 C CA . THR A 1 109 ? -10.954 14.855 7.344 1.00 96.12 109 THR A CA 1
ATOM 839 C C . THR A 1 109 ? -9.710 15.584 6.832 1.00 96.12 109 THR A C 1
ATOM 841 O O . THR A 1 109 ? -9.060 15.110 5.909 1.00 96.12 109 THR A O 1
ATOM 844 N N . ALA A 1 110 ? -9.329 16.701 7.459 1.00 96.00 110 ALA A N 1
ATOM 845 C CA . ALA A 1 110 ? -8.129 17.443 7.069 1.00 96.00 110 ALA A CA 1
ATOM 846 C C . ALA A 1 110 ? -6.834 16.625 7.240 1.00 96.00 110 ALA A C 1
ATOM 848 O O . ALA A 1 110 ? -5.917 16.780 6.445 1.00 96.00 110 ALA A O 1
ATOM 849 N N . ILE A 1 111 ? -6.768 15.744 8.245 1.00 95.00 111 ILE A N 1
ATOM 850 C CA . ILE A 1 111 ? -5.617 14.862 8.480 1.00 95.00 111 ILE A CA 1
ATOM 851 C C . ILE A 1 111 ? -5.642 13.682 7.504 1.00 95.00 111 ILE A C 1
ATOM 853 O O . ILE A 1 111 ? -4.615 13.387 6.901 1.00 95.00 111 ILE A O 1
ATOM 857 N N . GLN A 1 112 ? -6.808 13.065 7.271 1.00 96.00 112 GLN A N 1
ATOM 858 C CA . GLN A 1 112 ? -6.969 12.022 6.245 1.00 96.00 112 GLN A CA 1
ATOM 859 C C . GLN A 1 112 ? -6.541 12.506 4.853 1.00 96.00 112 GLN A C 1
ATOM 861 O O . GLN A 1 112 ? -5.976 11.732 4.096 1.00 96.00 112 GLN A O 1
ATOM 866 N N . ASN A 1 113 ? -6.768 13.775 4.520 1.00 96.75 113 ASN A N 1
ATOM 867 C CA . ASN A 1 113 ? -6.438 14.312 3.199 1.00 96.75 113 ASN A CA 1
ATOM 868 C C . ASN A 1 113 ? -4.990 14.825 3.078 1.00 96.75 113 ASN A C 1
ATOM 870 O O . ASN A 1 113 ? -4.618 15.313 2.014 1.00 96.75 113 ASN A O 1
ATOM 874 N N . ALA A 1 114 ? -4.193 14.769 4.151 1.00 94.75 114 ALA A N 1
ATOM 875 C CA . ALA A 1 114 ? -2.862 15.381 4.189 1.00 94.75 114 ALA A CA 1
ATOM 876 C C . ALA A 1 114 ? -1.758 14.485 4.762 1.00 94.75 114 ALA A C 1
ATOM 878 O O . ALA A 1 114 ? -0.591 14.798 4.575 1.00 94.75 114 ALA A O 1
ATOM 879 N N . ILE A 1 115 ? -2.085 13.428 5.510 1.00 93.88 115 ILE A N 1
ATOM 880 C CA . ILE A 1 115 ? -1.107 12.644 6.275 1.00 93.88 115 ILE A CA 1
ATOM 881 C C . ILE A 1 115 ? -1.315 11.162 5.974 1.00 93.88 115 ILE A C 1
ATOM 883 O O . ILE A 1 115 ? -2.276 10.552 6.447 1.00 93.88 115 ILE A O 1
ATOM 887 N N . SER A 1 116 ? -0.403 10.568 5.203 1.00 94.75 116 SER A N 1
ATOM 888 C CA . SER A 1 116 ? -0.551 9.203 4.691 1.00 94.75 116 SER A CA 1
ATOM 889 C C . SER A 1 116 ? -0.695 8.139 5.791 1.00 94.75 116 SER A C 1
ATOM 891 O O . SER A 1 116 ? -1.543 7.260 5.622 1.00 94.75 116 SER A O 1
ATOM 893 N N . PRO A 1 117 ? -0.027 8.216 6.967 1.00 92.75 117 PRO A N 1
ATOM 894 C CA . PRO A 1 117 ? -0.275 7.256 8.045 1.00 92.75 117 PRO A CA 1
ATOM 895 C C . PRO A 1 117 ? -1.693 7.259 8.598 1.00 92.75 117 PRO A C 1
ATOM 897 O O . PRO A 1 117 ? -2.184 6.222 9.042 1.00 92.75 117 PRO A O 1
ATOM 900 N N . ALA A 1 118 ? -2.402 8.387 8.522 1.00 94.25 118 ALA A N 1
ATOM 901 C CA . ALA A 1 118 ? -3.791 8.444 8.958 1.00 94.25 118 ALA A CA 1
ATOM 902 C C . ALA A 1 118 ? -4.683 7.535 8.098 1.00 94.25 118 ALA A C 1
ATOM 904 O O . ALA A 1 118 ? -5.655 6.963 8.596 1.00 94.25 118 ALA A O 1
ATOM 905 N N . ASN A 1 119 ? -4.336 7.352 6.823 1.00 95.25 119 ASN A N 1
ATOM 906 C CA . ASN A 1 119 ? -5.102 6.565 5.860 1.00 95.25 119 ASN A CA 1
ATOM 907 C C . ASN A 1 119 ? -5.047 5.053 6.104 1.00 95.25 119 ASN A C 1
ATOM 909 O O . ASN A 1 119 ? -5.829 4.321 5.504 1.00 95.25 119 ASN A O 1
ATOM 913 N N . TYR A 1 120 ? -4.180 4.579 6.997 1.00 93.06 120 TYR A N 1
ATOM 914 C CA . TYR A 1 120 ? -4.144 3.182 7.436 1.00 93.06 120 TYR A CA 1
ATOM 915 C C . TYR A 1 120 ? -4.069 3.020 8.954 1.00 93.06 120 TYR A C 1
ATOM 917 O O . TYR A 1 120 ? -3.847 1.920 9.457 1.00 93.06 120 TYR A O 1
ATOM 925 N N . TRP A 1 121 ? -4.311 4.099 9.700 1.00 93.06 121 TRP A N 1
ATOM 926 C CA . TRP A 1 121 ? -4.423 4.034 11.147 1.00 93.06 121 TRP A CA 1
ATOM 927 C C . TRP A 1 121 ? -5.695 3.286 11.553 1.00 93.06 121 TRP A C 1
ATOM 929 O O . TRP A 1 121 ? -6.807 3.747 11.278 1.00 93.06 121 TRP A O 1
ATOM 939 N N . ARG A 1 122 ? -5.547 2.157 12.251 1.00 90.94 122 ARG A N 1
ATOM 940 C CA . ARG A 1 122 ? -6.657 1.329 12.747 1.00 90.94 122 ARG A CA 1
ATOM 941 C C . ARG A 1 122 ? -6.604 1.223 14.270 1.00 90.94 122 ARG A C 1
ATOM 943 O O . ARG A 1 122 ? -6.043 0.284 14.824 1.00 90.94 122 ARG A O 1
ATOM 950 N N . ASP A 1 123 ? -7.185 2.213 14.936 1.00 91.62 123 ASP A N 1
ATOM 951 C CA . ASP A 1 123 ? -7.220 2.330 16.393 1.00 91.62 123 ASP A CA 1
ATOM 952 C C . ASP A 1 123 ? -8.265 1.374 17.012 1.00 91.62 123 ASP A C 1
ATOM 954 O O . ASP A 1 123 ? -9.458 1.544 16.728 1.00 91.62 123 ASP A O 1
ATOM 958 N N . PRO A 1 124 ? -7.876 0.401 17.865 1.00 91.69 124 PRO A N 1
ATOM 959 C CA . PRO A 1 124 ? -8.824 -0.510 18.509 1.00 91.69 124 PRO A CA 1
ATOM 960 C C . PRO A 1 124 ? -9.843 0.197 19.415 1.00 91.69 124 PRO A C 1
ATOM 962 O O . PRO A 1 124 ? -10.959 -0.305 19.567 1.00 91.69 124 PRO A O 1
ATOM 965 N N . GLU A 1 125 ? -9.510 1.358 19.988 1.00 92.56 125 GLU A N 1
ATOM 966 C CA . GLU A 1 125 ? -10.406 2.138 20.858 1.00 92.56 125 GLU A CA 1
ATOM 967 C C . GLU A 1 125 ? -11.365 3.039 20.064 1.00 92.56 125 GLU A C 1
ATOM 969 O O . GLU A 1 125 ? -12.352 3.549 20.594 1.00 92.56 125 GLU A O 1
ATOM 974 N N . GLN A 1 126 ? -11.100 3.238 18.769 1.00 93.50 126 GLN A N 1
ATOM 975 C CA . GLN A 1 126 ? -11.884 4.110 17.893 1.00 93.50 126 GLN A CA 1
ATOM 976 C C . GLN A 1 126 ? -12.304 3.413 16.590 1.00 93.50 126 GLN A C 1
ATOM 978 O O . GLN A 1 126 ? -12.515 4.082 15.576 1.00 93.50 126 GLN A O 1
ATOM 983 N N . LEU A 1 127 ? -12.484 2.084 16.607 1.00 92.06 127 LEU A N 1
ATOM 984 C CA . LEU A 1 127 ? -12.835 1.311 15.406 1.00 92.06 127 LEU A CA 1
ATOM 985 C C . LEU A 1 127 ? -14.104 1.810 14.703 1.00 92.06 127 LEU A C 1
ATOM 987 O O . LEU A 1 127 ? -14.163 1.804 13.479 1.00 92.06 127 LEU A O 1
ATOM 991 N N . ASP A 1 128 ? -15.096 2.309 15.444 1.00 93.75 128 ASP A N 1
ATOM 992 C CA . ASP A 1 128 ? -16.309 2.856 14.824 1.00 93.75 128 ASP A CA 1
ATOM 993 C C . ASP A 1 128 ? -15.986 4.103 13.976 1.00 93.75 128 ASP A C 1
ATOM 995 O O . ASP A 1 128 ? -16.490 4.232 12.861 1.00 93.75 128 ASP A O 1
ATOM 999 N N . ARG A 1 129 ? -15.074 4.972 14.449 1.00 94.75 129 ARG A N 1
ATOM 1000 C CA . ARG A 1 129 ? -14.572 6.122 13.674 1.00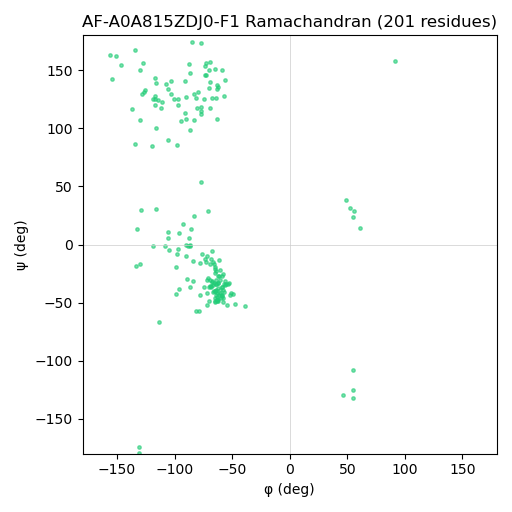 94.75 129 ARG A CA 1
ATOM 1001 C C . ARG A 1 129 ? -13.676 5.676 12.523 1.00 94.75 129 ARG A C 1
ATOM 1003 O O . ARG A 1 129 ? -13.726 6.282 11.461 1.00 94.75 129 ARG A O 1
ATOM 1010 N N . TYR A 1 130 ? -12.872 4.631 12.707 1.00 94.06 130 TYR A N 1
ATOM 1011 C CA . TYR A 1 130 ? -12.080 4.041 11.626 1.00 94.06 130 TYR A CA 1
ATOM 1012 C C . TYR A 1 130 ? -12.970 3.572 10.469 1.00 94.06 130 TYR A C 1
ATOM 1014 O O . TYR A 1 130 ? -12.732 3.937 9.315 1.00 94.06 130 TYR A O 1
ATOM 1022 N N . TYR A 1 131 ? -14.028 2.818 10.774 1.00 94.06 131 TYR A N 1
ATOM 1023 C CA . TYR A 1 131 ? -14.949 2.312 9.761 1.00 94.06 131 TYR A CA 1
ATOM 1024 C C . TYR A 1 131 ? -15.698 3.434 9.036 1.00 94.06 131 TYR A C 1
ATOM 1026 O O . TYR A 1 131 ? -15.971 3.294 7.847 1.00 94.06 131 TYR A O 1
ATOM 1034 N N . SER A 1 132 ? -16.024 4.541 9.711 1.00 94.38 132 SER A N 1
ATOM 1035 C CA . SER A 1 132 ? -16.769 5.645 9.094 1.00 94.38 132 SER A CA 1
ATOM 1036 C C . SER A 1 132 ? -15.896 6.713 8.421 1.00 94.38 132 SER A C 1
ATOM 1038 O O . SER A 1 132 ? -16.367 7.345 7.480 1.00 94.38 132 SER A O 1
ATOM 1040 N N . ASN A 1 133 ? -14.661 6.943 8.892 1.00 95.50 133 ASN A N 1
ATOM 1041 C CA . ASN A 1 133 ? -13.878 8.143 8.550 1.00 95.50 133 ASN A CA 1
ATOM 1042 C C . ASN A 1 133 ? -12.444 7.884 8.068 1.00 95.50 133 ASN A C 1
ATOM 1044 O O . ASN A 1 133 ? -11.828 8.807 7.540 1.00 95.50 133 ASN A O 1
ATOM 1048 N N . CYS A 1 134 ? -11.851 6.705 8.286 1.00 95.00 134 CYS A N 1
ATOM 1049 C CA . CYS A 1 134 ? -10.631 6.373 7.539 1.00 95.00 134 CYS A CA 1
ATOM 1050 C C . CYS A 1 134 ? -11.030 6.343 6.064 1.00 95.00 134 CYS A C 1
ATOM 1052 O O . CYS A 1 134 ? -12.100 5.815 5.805 1.00 95.00 134 CYS A O 1
ATOM 1054 N N . HIS A 1 135 ? -10.266 6.928 5.134 1.00 91.62 135 HIS A N 1
ATOM 1055 C CA . HIS A 1 135 ? -10.674 7.012 3.721 1.00 91.62 135 HIS A CA 1
ATOM 1056 C C . HIS A 1 135 ? -10.046 5.952 2.816 1.00 91.62 135 HIS A C 1
ATOM 1058 O O . HIS A 1 135 ? -10.664 5.595 1.817 1.00 91.62 135 HIS A O 1
ATOM 1064 N N . TYR A 1 136 ? -8.938 5.327 3.219 1.00 95.50 136 TYR A N 1
ATOM 1065 C CA . TYR A 1 136 ? -8.223 4.369 2.372 1.00 95.50 136 TYR A CA 1
ATOM 1066 C C . TYR A 1 136 ? -8.257 2.933 2.905 1.00 95.50 136 TYR A C 1
ATOM 1068 O O . TYR A 1 136 ? -8.921 2.101 2.304 1.00 95.50 136 TYR A O 1
ATOM 1076 N N . LEU A 1 137 ? -7.626 2.617 4.047 1.00 95.25 137 LEU A N 1
ATOM 1077 C CA . LEU A 1 137 ? -7.497 1.222 4.495 1.00 95.25 137 LEU A CA 1
ATOM 1078 C C . LEU A 1 137 ? -8.852 0.534 4.676 1.00 95.25 137 LEU A C 1
ATOM 1080 O O . LEU A 1 137 ? -9.022 -0.578 4.192 1.00 95.25 137 LEU A O 1
ATOM 1084 N N . SER A 1 138 ? -9.841 1.201 5.283 1.00 93.94 138 SER A N 1
ATOM 1085 C CA . SER A 1 138 ? -11.178 0.608 5.414 1.00 93.94 138 SER A CA 1
ATOM 1086 C C . SER A 1 138 ? -11.936 0.474 4.082 1.00 93.94 138 SER A C 1
ATOM 1088 O O . SER A 1 138 ? -12.885 -0.301 4.023 1.00 93.94 138 SER A O 1
ATOM 1090 N N . ASP A 1 139 ? -11.523 1.176 3.019 1.00 94.44 139 ASP A N 1
ATOM 1091 C CA . ASP A 1 139 ? -12.087 1.045 1.666 1.00 94.44 139 ASP A CA 1
ATOM 1092 C C . ASP A 1 139 ? -11.521 -0.198 0.982 1.00 94.44 139 ASP A C 1
ATOM 1094 O O . ASP A 1 139 ? -12.258 -1.128 0.666 1.00 94.44 139 ASP A O 1
ATOM 1098 N N . ILE A 1 140 ? -10.194 -0.275 0.875 1.00 93.81 140 ILE A N 1
ATOM 1099 C CA . ILE A 1 140 ? -9.504 -1.405 0.242 1.00 93.81 140 ILE A CA 1
ATOM 1100 C C . ILE A 1 140 ? -9.652 -2.717 1.028 1.00 93.81 140 ILE A C 1
ATOM 1102 O O . ILE A 1 140 ? -9.386 -3.799 0.518 1.00 93.81 140 ILE A O 1
ATOM 1106 N N . ASN A 1 141 ? -10.092 -2.645 2.284 1.00 93.81 141 ASN A N 1
ATOM 1107 C CA . ASN A 1 141 ? -10.462 -3.804 3.096 1.00 93.81 141 ASN A CA 1
ATOM 1108 C C . ASN A 1 141 ? -11.942 -4.202 2.964 1.00 93.81 141 ASN A C 1
ATOM 1110 O O . ASN A 1 141 ? -12.372 -5.141 3.629 1.00 93.81 141 ASN A O 1
ATOM 1114 N N . ASN A 1 142 ? -12.747 -3.492 2.165 1.00 92.94 142 ASN A N 1
ATOM 1115 C CA . ASN A 1 142 ? -14.204 -3.663 2.111 1.00 92.94 142 ASN A CA 1
ATOM 1116 C C . ASN A 1 142 ? -14.878 -3.586 3.499 1.00 92.94 142 ASN A C 1
ATOM 1118 O O . ASN A 1 142 ? -15.910 -4.203 3.757 1.00 92.94 142 ASN A O 1
ATOM 1122 N N . GLU A 1 143 ? -14.313 -2.796 4.414 1.00 91.56 143 GLU A N 1
ATOM 1123 C CA . GLU A 1 143 ? -14.827 -2.606 5.774 1.00 91.56 143 GLU A CA 1
ATOM 1124 C C . GLU A 1 143 ? -15.866 -1.475 5.841 1.00 91.56 143 GLU A C 1
ATOM 1126 O O . GLU A 1 143 ? -16.334 -1.120 6.925 1.00 91.56 143 GLU A O 1
ATOM 1131 N N . ARG A 1 144 ? -16.252 -0.899 4.697 1.00 86.06 144 ARG A N 1
ATOM 1132 C CA . ARG A 1 144 ? -17.301 0.121 4.580 1.00 86.06 144 ARG A CA 1
ATOM 1133 C C . ARG A 1 144 ? -18.459 -0.375 3.734 1.00 86.06 144 ARG A C 1
ATOM 1135 O O . ARG A 1 144 ? -18.250 -0.999 2.704 1.00 86.06 144 ARG A O 1
ATOM 1142 N N . GLY A 1 145 ? -19.671 0.021 4.129 1.00 84.12 145 GLY A N 1
ATOM 1143 C CA . GLY A 1 145 ? -20.856 -0.045 3.272 1.00 84.12 145 GLY A CA 1
ATOM 1144 C C . GLY A 1 145 ? -21.028 -1.375 2.530 1.00 84.12 145 GLY A C 1
ATOM 1145 O O . GLY A 1 145 ? -21.009 -2.437 3.147 1.00 84.12 145 GLY A O 1
ATOM 1146 N N . THR A 1 146 ? -21.244 -1.280 1.215 1.00 86.44 146 THR A N 1
ATOM 1147 C CA . THR A 1 146 ? -21.327 -2.429 0.303 1.00 86.44 146 THR A CA 1
ATOM 1148 C C . THR A 1 146 ? -19.934 -2.742 -0.252 1.00 86.44 146 THR A C 1
ATOM 1150 O O . THR A 1 146 ? -19.321 -1.830 -0.808 1.00 86.44 146 THR A O 1
ATOM 1153 N N . PRO A 1 147 ? -19.446 -3.992 -0.148 1.00 88.81 147 PRO A N 1
ATOM 1154 C CA . PRO A 1 147 ? -18.152 -4.389 -0.698 1.00 88.81 147 PRO A CA 1
ATOM 1155 C C . PRO A 1 147 ? -18.018 -4.112 -2.199 1.00 88.81 147 PRO A C 1
ATOM 1157 O O . PRO A 1 147 ? -18.948 -4.340 -2.976 1.00 88.81 147 PRO A O 1
ATOM 1160 N N . ASN A 1 148 ? -16.830 -3.684 -2.619 1.00 91.00 148 ASN A N 1
ATOM 1161 C CA . ASN A 1 148 ? -16.474 -3.527 -4.019 1.00 91.00 148 ASN A CA 1
ATOM 1162 C C . ASN A 1 148 ? -16.026 -4.876 -4.611 1.00 91.00 148 ASN A C 1
ATOM 1164 O O . ASN A 1 148 ? -14.932 -5.373 -4.328 1.00 91.00 148 ASN A O 1
ATOM 1168 N N . GLY A 1 149 ? -16.874 -5.467 -5.459 1.00 91.81 149 GLY A N 1
ATOM 1169 C CA . GLY A 1 149 ? -16.597 -6.747 -6.121 1.00 91.81 149 GLY A CA 1
ATOM 1170 C C . GLY A 1 149 ? -15.351 -6.730 -7.014 1.00 91.81 149 GLY A C 1
ATOM 1171 O O . GLY A 1 149 ? -14.646 -7.736 -7.082 1.00 91.81 149 GLY A O 1
ATOM 1172 N N . ILE A 1 150 ? -15.016 -5.580 -7.614 1.00 94.56 150 ILE A N 1
ATOM 1173 C CA . ILE A 1 150 ? -13.853 -5.433 -8.505 1.00 94.56 150 ILE A CA 1
ATOM 1174 C C . ILE A 1 150 ? -12.548 -5.644 -7.732 1.00 94.56 150 ILE A C 1
ATOM 1176 O O . ILE A 1 150 ? -11.647 -6.319 -8.228 1.00 94.56 150 ILE A O 1
ATOM 1180 N N . TYR A 1 151 ? -12.455 -5.135 -6.498 1.00 94.62 151 TYR A N 1
ATOM 1181 C CA . TYR A 1 151 ? -11.259 -5.304 -5.665 1.00 94.62 151 TYR A CA 1
ATOM 1182 C C . TYR A 1 151 ? -10.972 -6.790 -5.429 1.00 94.62 151 TYR A C 1
ATOM 1184 O O . TYR A 1 151 ? -9.851 -7.262 -5.628 1.00 94.62 151 TYR A O 1
ATOM 1192 N N . ARG A 1 152 ? -12.019 -7.555 -5.091 1.00 92.44 152 ARG A N 1
ATOM 1193 C CA . ARG A 1 152 ? -11.934 -9.008 -4.913 1.00 92.44 152 ARG A CA 1
ATOM 1194 C C . ARG A 1 152 ? -11.544 -9.708 -6.213 1.00 92.44 152 ARG A C 1
ATOM 1196 O O . ARG A 1 152 ? -10.649 -10.548 -6.201 1.00 92.44 152 ARG A O 1
ATOM 1203 N N . GLU A 1 153 ? -12.209 -9.386 -7.319 1.00 95.44 153 GLU A N 1
ATOM 1204 C CA . GLU A 1 153 ? -11.914 -9.978 -8.627 1.00 95.44 153 GLU A CA 1
ATOM 1205 C C . GLU A 1 153 ? -10.465 -9.744 -9.051 1.00 95.44 153 GLU A C 1
ATOM 1207 O O . GLU A 1 153 ? -9.833 -10.652 -9.584 1.00 95.44 153 GLU A O 1
ATOM 1212 N N . ASN A 1 154 ? -9.918 -8.559 -8.788 1.00 97.06 154 ASN A N 1
ATOM 1213 C CA . ASN A 1 154 ? -8.541 -8.235 -9.133 1.00 97.06 154 ASN A CA 1
ATOM 1214 C C . ASN A 1 154 ? -7.520 -8.960 -8.255 1.00 97.06 154 ASN A C 1
ATOM 1216 O O . ASN A 1 154 ? -6.552 -9.501 -8.786 1.00 97.06 154 ASN A O 1
ATOM 1220 N N . ILE A 1 155 ? -7.753 -9.055 -6.943 1.00 94.94 155 ILE A N 1
ATOM 1221 C CA . ILE A 1 155 ? -6.891 -9.847 -6.052 1.00 94.94 155 ILE A CA 1
ATOM 1222 C C . ILE A 1 155 ? -6.882 -11.326 -6.458 1.00 94.94 155 ILE A C 1
ATOM 1224 O O . ILE A 1 155 ? -5.825 -11.954 -6.455 1.00 94.94 155 ILE A O 1
ATOM 1228 N N . LEU A 1 156 ? -8.027 -11.878 -6.873 1.00 95.44 156 LEU A N 1
ATOM 1229 C CA . LEU A 1 156 ? -8.131 -13.273 -7.320 1.00 95.44 156 LEU A CA 1
ATOM 1230 C C . LEU A 1 156 ? -7.411 -13.568 -8.646 1.00 95.44 156 LEU A C 1
ATOM 1232 O O . LEU A 1 156 ? -7.230 -14.739 -8.974 1.00 95.44 156 LEU A O 1
ATOM 1236 N N . LYS A 1 157 ? -6.991 -12.546 -9.405 1.00 97.06 157 LYS A N 1
ATOM 1237 C CA . LYS A 1 157 ? -6.170 -12.722 -10.618 1.00 97.06 157 LYS A CA 1
ATOM 1238 C C . LYS A 1 157 ? -4.696 -12.987 -10.305 1.00 97.06 157 LYS A C 1
ATOM 1240 O O . LYS A 1 157 ? -3.973 -13.427 -11.195 1.00 97.06 157 LYS A O 1
ATOM 1245 N N . LEU A 1 158 ? -4.243 -12.713 -9.078 1.00 98.12 158 LEU A N 1
ATOM 1246 C CA . LEU A 1 158 ? -2.872 -12.998 -8.666 1.00 98.12 158 LEU A CA 1
ATOM 1247 C C . LEU A 1 158 ? -2.612 -14.510 -8.702 1.00 98.12 158 LEU A C 1
ATOM 1249 O O . LEU A 1 158 ? -3.395 -15.305 -8.186 1.00 98.12 158 LEU A O 1
ATOM 1253 N N . ASN A 1 159 ? -1.449 -14.903 -9.212 1.00 98.44 159 ASN A N 1
ATOM 1254 C CA . ASN A 1 159 ? -0.940 -16.265 -9.064 1.00 98.44 159 ASN A CA 1
ATOM 1255 C C . ASN A 1 159 ? -0.558 -16.548 -7.608 1.00 98.44 159 ASN A C 1
ATOM 1257 O O . ASN A 1 159 ? -0.693 -17.672 -7.124 1.00 98.44 159 ASN A O 1
ATOM 1261 N N . SER A 1 160 ? -0.026 -15.547 -6.904 1.00 98.00 160 SER A N 1
ATOM 1262 C CA . SER A 1 160 ? 0.323 -15.650 -5.488 1.00 98.00 160 SER A CA 1
ATOM 1263 C C . SER A 1 160 ? 0.297 -14.292 -4.798 1.00 98.00 160 SER A C 1
ATOM 1265 O O . SER A 1 160 ? 0.748 -13.282 -5.343 1.00 98.00 160 SER A O 1
ATOM 1267 N N . PHE A 1 161 ? -0.165 -14.298 -3.551 1.00 96.44 161 PHE A N 1
ATOM 1268 C CA . PHE A 1 161 ? -0.035 -13.184 -2.623 1.00 96.44 161 PHE A CA 1
ATOM 1269 C C . PHE A 1 161 ? 0.837 -13.63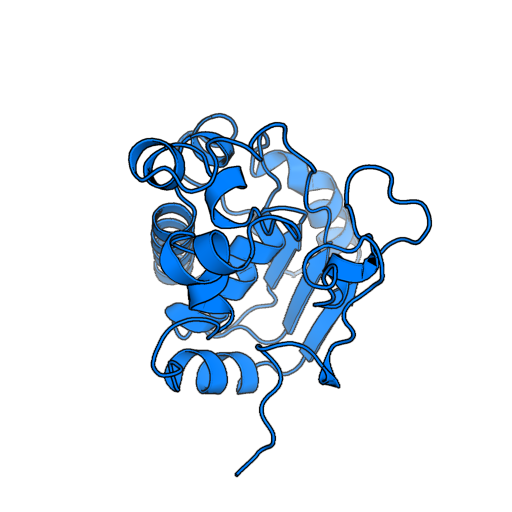0 -1.443 1.00 96.44 161 PHE A C 1
ATOM 1271 O O . PHE A 1 161 ? 0.391 -14.342 -0.545 1.00 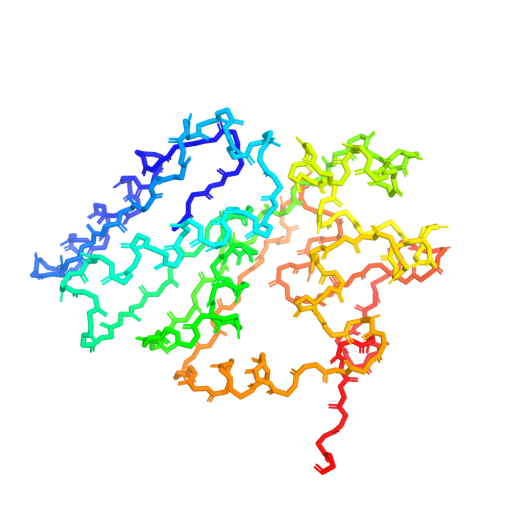96.44 161 PHE A O 1
ATOM 1278 N N . VAL A 1 162 ? 2.112 -13.244 -1.482 1.00 96.38 162 VAL A N 1
ATOM 1279 C CA . VAL A 1 162 ? 3.110 -13.574 -0.465 1.00 96.38 162 VAL A CA 1
ATOM 1280 C C . VAL A 1 162 ? 3.128 -12.484 0.596 1.00 96.38 162 VAL A C 1
ATOM 1282 O O . VAL A 1 162 ? 3.547 -11.352 0.349 1.00 96.38 162 VAL A O 1
ATOM 1285 N N . MET A 1 163 ? 2.712 -12.857 1.798 1.00 93.44 163 MET A N 1
ATOM 1286 C CA . MET A 1 163 ? 2.732 -11.998 2.973 1.00 93.44 163 MET A CA 1
ATOM 1287 C C . MET A 1 163 ? 3.888 -12.372 3.889 1.00 93.44 163 MET A C 1
ATOM 1289 O O . MET A 1 163 ? 4.185 -13.551 4.082 1.00 93.44 163 MET A O 1
ATOM 1293 N N . THR A 1 164 ? 4.530 -11.366 4.473 1.00 90.88 164 THR A N 1
ATOM 1294 C CA . THR A 1 164 ? 5.616 -11.560 5.432 1.00 90.88 164 THR A CA 1
ATOM 1295 C C . THR A 1 164 ? 5.362 -10.729 6.681 1.00 90.88 164 THR A C 1
ATOM 1297 O O . THR A 1 164 ? 4.725 -9.676 6.630 1.00 90.88 164 THR A O 1
ATOM 1300 N N . TYR A 1 165 ? 5.853 -11.228 7.809 1.00 88.75 165 TYR A N 1
ATOM 1301 C CA . TYR A 1 165 ? 5.820 -10.544 9.093 1.00 88.75 165 TYR A CA 1
ATOM 1302 C C . TYR A 1 165 ? 7.023 -10.997 9.927 1.00 88.75 165 TYR A C 1
ATOM 1304 O O . TYR A 1 165 ? 7.620 -12.042 9.646 1.00 88.75 165 TYR A O 1
ATOM 1312 N N . SER A 1 166 ? 7.374 -10.231 10.958 1.00 88.81 166 SER A N 1
ATOM 1313 C CA . SER A 1 166 ? 8.486 -10.545 11.854 1.00 88.81 166 SER A CA 1
ATOM 1314 C C . SER A 1 166 ? 8.034 -10.570 13.314 1.00 88.81 166 SER A C 1
ATOM 1316 O O . SER A 1 166 ? 7.367 -9.659 13.797 1.00 88.81 166 SER A O 1
ATOM 1318 N N . ASN A 1 167 ? 8.432 -11.609 14.055 1.00 89.69 167 ASN A N 1
ATOM 1319 C CA . ASN A 1 167 ? 8.150 -11.718 15.494 1.00 89.69 167 ASN A CA 1
ATOM 1320 C C . ASN A 1 167 ? 8.986 -10.748 16.349 1.00 89.69 167 ASN A C 1
ATOM 1322 O O . ASN A 1 167 ? 8.664 -10.548 17.518 1.00 89.69 167 ASN A O 1
ATOM 1326 N N . ILE A 1 168 ? 10.050 -10.173 15.778 1.00 89.06 168 ILE A N 1
ATOM 1327 C CA . ILE A 1 168 ? 10.960 -9.228 16.446 1.00 89.06 168 ILE A CA 1
ATOM 1328 C C . ILE A 1 168 ? 10.748 -7.782 15.984 1.00 89.06 168 ILE A C 1
ATOM 1330 O O . ILE A 1 168 ? 11.565 -6.918 16.269 1.00 89.06 168 ILE A O 1
ATOM 1334 N N . ASP A 1 169 ? 9.676 -7.526 15.240 1.00 85.50 169 ASP A N 1
ATOM 1335 C CA . ASP A 1 169 ? 9.325 -6.191 14.774 1.00 85.50 169 ASP A CA 1
ATOM 1336 C C . ASP A 1 169 ? 8.914 -5.293 15.953 1.00 85.50 169 ASP A C 1
ATOM 1338 O O . ASP A 1 169 ? 8.053 -5.654 16.755 1.00 85.50 169 ASP A O 1
ATOM 1342 N N . GLU A 1 170 ? 9.544 -4.135 16.103 1.00 85.62 170 GLU A N 1
ATOM 1343 C CA . GLU A 1 170 ? 9.222 -3.163 17.160 1.00 85.62 170 GLU A CA 1
ATOM 1344 C C . GLU A 1 170 ? 8.519 -1.914 16.616 1.00 85.62 170 GLU A C 1
ATOM 1346 O O . GLU A 1 170 ? 8.141 -1.028 17.379 1.00 85.62 170 GLU A O 1
ATOM 1351 N N . VAL A 1 171 ? 8.324 -1.853 15.301 1.00 83.88 171 VAL A N 1
ATOM 1352 C CA . VAL A 1 171 ? 7.727 -0.728 14.582 1.00 83.88 171 VAL A CA 1
ATOM 1353 C C . VAL A 1 171 ? 6.238 -0.974 14.345 1.00 83.88 171 VAL A C 1
ATOM 1355 O O . VAL A 1 171 ? 5.429 -0.047 14.466 1.00 83.88 171 VAL A O 1
ATOM 1358 N N . VAL A 1 172 ? 5.874 -2.222 14.037 1.00 85.12 172 VAL A N 1
ATOM 1359 C CA . VAL A 1 172 ? 4.508 -2.634 13.707 1.00 85.12 172 VAL A CA 1
ATOM 1360 C C . VAL A 1 172 ? 3.775 -3.208 14.891 1.00 85.12 172 VAL A C 1
ATOM 1362 O O . VAL A 1 172 ? 4.191 -4.200 15.487 1.00 85.12 172 VAL A O 1
ATOM 1365 N N . MET A 1 173 ? 2.610 -2.631 15.178 1.00 85.88 173 MET A N 1
ATOM 1366 C CA . MET A 1 173 ? 1.751 -3.088 16.262 1.00 85.88 173 MET A CA 1
ATOM 1367 C C . MET A 1 173 ? 0.281 -3.113 15.817 1.00 85.88 173 MET A C 1
ATOM 1369 O O . MET A 1 173 ? -0.279 -2.049 15.547 1.00 85.88 173 MET A O 1
ATOM 1373 N N . PRO A 1 174 ? -0.363 -4.295 15.786 1.00 89.75 174 PRO A N 1
ATOM 1374 C CA . PRO A 1 174 ? 0.214 -5.607 16.092 1.00 89.75 174 PRO A CA 1
ATOM 1375 C C . PRO A 1 174 ? 1.149 -6.091 14.978 1.00 89.75 174 PRO A C 1
ATOM 1377 O O . PRO A 1 174 ? 0.849 -5.905 13.802 1.00 89.75 174 PRO A O 1
ATOM 1380 N N . ARG A 1 175 ? 2.224 -6.809 15.324 1.00 89.38 175 ARG A N 1
ATOM 1381 C CA . ARG A 1 175 ? 3.167 -7.411 14.352 1.00 89.38 175 ARG A CA 1
ATOM 1382 C C . ARG A 1 175 ? 2.467 -8.285 13.308 1.00 89.38 175 ARG A C 1
ATOM 1384 O O . ARG A 1 175 ? 2.855 -8.347 12.146 1.00 89.38 175 ARG A O 1
ATOM 1391 N N . GLN A 1 176 ? 1.394 -8.951 13.728 1.00 90.31 176 GLN A N 1
ATOM 1392 C CA . GLN A 1 176 ? 0.552 -9.814 12.905 1.00 90.31 176 GLN A CA 1
ATOM 1393 C C . GLN A 1 176 ? -0.236 -9.045 11.832 1.00 90.31 176 GLN A C 1
ATOM 1395 O O . GLN A 1 176 ? -0.865 -9.671 10.982 1.00 90.31 176 GLN A O 1
ATOM 1400 N N . SER A 1 177 ? -0.177 -7.711 11.813 1.00 90.12 177 SER A N 1
ATOM 1401 C CA . SER A 1 177 ? -0.737 -6.901 10.730 1.00 90.12 177 SER A CA 1
ATOM 1402 C C . SER A 1 177 ? -0.132 -7.238 9.365 1.00 90.12 177 SER A C 1
ATOM 1404 O O . SER A 1 177 ? -0.837 -7.188 8.358 1.00 90.12 177 SER A O 1
ATOM 1406 N N . GLY A 1 178 ? 1.113 -7.731 9.327 1.00 88.62 178 GLY A N 1
ATOM 1407 C CA . GLY A 1 178 ? 1.697 -8.311 8.113 1.00 88.62 178 GLY A CA 1
ATOM 1408 C C . GLY A 1 178 ? 0.966 -9.549 7.569 1.00 88.62 178 GLY A C 1
ATOM 1409 O O . GLY A 1 178 ? 1.204 -9.927 6.429 1.00 88.62 178 GLY A O 1
ATOM 1410 N N . LEU A 1 179 ? 0.058 -10.147 8.350 1.00 89.44 179 LEU A N 1
ATOM 1411 C CA . LEU A 1 179 ? -0.799 -11.286 8.000 1.00 89.44 179 LEU A CA 1
ATOM 1412 C C . LEU A 1 179 ? -2.301 -10.922 8.016 1.00 89.44 179 LEU A C 1
ATOM 1414 O O . LEU A 1 179 ? -3.129 -11.764 8.360 1.00 89.44 179 LEU A O 1
ATOM 1418 N N . PHE A 1 180 ? -2.657 -9.668 7.708 1.00 88.94 180 PHE A N 1
ATOM 1419 C CA . PHE A 1 180 ? -4.037 -9.139 7.754 1.00 88.94 180 PHE A CA 1
ATOM 1420 C C . PHE A 1 180 ? -4.730 -9.172 9.126 1.00 88.94 180 PHE A C 1
ATOM 1422 O O . PHE A 1 180 ? -5.940 -8.974 9.216 1.00 88.94 180 PHE A O 1
ATOM 1429 N N . MET A 1 181 ? -3.996 -9.388 10.217 1.00 89.62 181 MET A N 1
ATOM 1430 C CA . MET A 1 181 ? -4.589 -9.364 11.556 1.00 89.62 181 MET A CA 1
ATOM 1431 C C . MET A 1 181 ? -4.602 -7.948 12.140 1.00 89.62 181 MET A C 1
ATOM 1433 O O . MET A 1 181 ? -3.793 -7.090 11.783 1.00 89.62 181 MET A O 1
ATOM 1437 N N . GLY A 1 182 ? -5.518 -7.704 13.072 1.00 90.00 182 GLY A N 1
ATOM 1438 C CA . GLY A 1 182 ? -5.642 -6.433 13.781 1.00 90.00 182 GLY A CA 1
ATOM 1439 C C . GLY A 1 182 ? -5.729 -6.633 15.287 1.00 90.00 182 GLY A C 1
ATOM 1440 O O . GLY A 1 182 ? -5.602 -7.746 15.786 1.00 90.00 182 GLY A O 1
ATOM 1441 N N . TYR A 1 183 ? -5.958 -5.550 16.019 1.00 92.25 183 TYR A N 1
ATOM 1442 C CA . TYR A 1 183 ? -6.427 -5.629 17.399 1.00 92.25 183 TYR A CA 1
ATOM 1443 C C . TYR A 1 183 ? -7.958 -5.707 17.440 1.00 92.25 183 TYR A C 1
ATOM 1445 O O . TYR A 1 183 ? -8.638 -5.123 16.586 1.00 92.25 183 TYR A O 1
ATOM 1453 N N . MET A 1 184 ? -8.490 -6.413 18.439 1.00 92.50 184 MET A N 1
ATOM 1454 C CA . MET A 1 184 ? -9.923 -6.438 18.738 1.00 92.50 184 MET A CA 1
ATOM 1455 C C . MET A 1 184 ? -10.411 -5.086 19.278 1.00 92.50 184 MET A C 1
ATOM 1457 O O . MET A 1 184 ? -9.647 -4.296 19.830 1.00 92.50 184 MET A O 1
ATOM 1461 N N . LYS A 1 185 ? -11.716 -4.816 19.149 1.00 92.94 185 LYS A N 1
ATOM 1462 C CA . LYS A 1 185 ? -12.325 -3.579 19.661 1.00 92.94 185 LYS A CA 1
ATOM 1463 C C . LYS A 1 185 ? -12.069 -3.428 21.164 1.00 92.94 185 LYS A C 1
ATOM 1465 O O . LYS A 1 185 ? -12.399 -4.328 21.933 1.00 92.94 185 LYS A O 1
ATOM 1470 N N . ASN A 1 186 ? -11.544 -2.273 21.570 1.00 93.50 186 ASN A N 1
ATOM 1471 C CA . ASN A 1 186 ? -11.211 -1.931 22.958 1.00 93.50 186 ASN A CA 1
ATOM 1472 C C . ASN A 1 186 ? -10.254 -2.931 23.647 1.00 93.50 186 ASN A C 1
ATOM 1474 O O . ASN A 1 186 ? -10.326 -3.110 24.862 1.00 93.50 186 ASN A O 1
ATOM 1478 N N . SER A 1 187 ? -9.388 -3.610 22.888 1.00 92.88 187 SER A N 1
ATOM 1479 C CA . SER A 1 187 ? -8.442 -4.600 23.410 1.00 92.88 187 SER A CA 1
ATOM 1480 C C . SER A 1 187 ? -7.138 -4.598 22.606 1.00 92.88 187 SER A C 1
ATOM 1482 O O . SER A 1 187 ? -7.129 -4.233 21.437 1.00 92.88 187 SER A O 1
ATOM 1484 N N . LEU A 1 188 ? -6.035 -5.028 23.226 1.00 90.94 188 LEU A N 1
ATOM 1485 C CA . LEU A 1 188 ? -4.764 -5.320 22.541 1.00 90.94 188 LEU A CA 1
ATOM 1486 C C . LEU A 1 188 ? -4.615 -6.812 22.201 1.00 90.94 188 LEU A C 1
ATOM 1488 O O . LEU A 1 188 ? -3.547 -7.270 21.797 1.00 90.94 188 LEU A O 1
ATOM 1492 N N . GLU A 1 189 ? -5.678 -7.593 22.370 1.00 94.25 189 GLU A N 1
ATOM 1493 C CA . GLU A 1 189 ? -5.733 -8.962 21.875 1.00 94.25 189 GLU A CA 1
ATOM 1494 C C . GLU A 1 189 ? -5.908 -8.981 20.350 1.00 94.25 189 GLU A C 1
ATOM 1496 O O . GLU A 1 189 ? -6.564 -8.116 19.762 1.00 94.25 189 GLU A O 1
ATOM 1501 N N . ILE A 1 190 ? -5.310 -9.983 19.704 1.00 92.94 190 ILE A N 1
ATOM 1502 C CA . ILE A 1 190 ? -5.285 -10.100 18.245 1.00 92.94 190 ILE A CA 1
ATOM 1503 C C . ILE A 1 190 ? -6.650 -10.549 17.710 1.00 92.94 190 ILE A C 1
ATOM 1505 O O . ILE A 1 190 ? -7.162 -11.609 18.067 1.00 92.94 190 ILE A O 1
ATOM 1509 N N . GLU A 1 191 ? -7.202 -9.768 16.787 1.00 91.94 191 GLU A N 1
ATOM 1510 C CA . GLU A 1 191 ? -8.306 -10.153 15.917 1.00 91.94 191 GLU A CA 1
ATOM 1511 C C . GLU A 1 191 ? -7.768 -11.056 14.800 1.00 91.94 191 GLU A C 1
ATOM 1513 O O . GLU A 1 191 ? -6.988 -10.630 13.944 1.00 91.94 191 GLU A O 1
ATOM 1518 N N . THR A 1 192 ? -8.165 -12.328 14.826 1.00 89.56 192 THR A N 1
ATOM 1519 C CA . THR A 1 192 ? -7.781 -13.294 13.787 1.00 89.56 192 THR A CA 1
ATOM 1520 C C . THR A 1 192 ? -8.524 -13.033 12.477 1.00 89.56 192 THR A C 1
ATOM 1522 O O . THR A 1 192 ? -9.631 -12.495 12.484 1.00 89.56 192 THR A O 1
ATOM 1525 N N . TRP A 1 193 ? -7.950 -13.482 11.356 1.00 84.38 193 TRP A N 1
ATOM 1526 C CA . TRP A 1 193 ? -8.532 -13.327 10.017 1.00 84.38 193 TRP A CA 1
ATOM 1527 C C . TRP A 1 193 ? -10.013 -13.727 9.951 1.00 84.38 193 TRP A C 1
ATOM 1529 O O . TRP A 1 193 ? -10.839 -12.914 9.552 1.00 84.38 193 TRP A O 1
ATOM 1539 N N . ASN A 1 194 ? -10.369 -14.921 10.438 1.00 89.19 194 ASN A N 1
ATOM 1540 C CA . ASN A 1 194 ? -11.740 -15.447 10.372 1.00 89.19 194 ASN A CA 1
ATOM 1541 C C . ASN A 1 194 ? -12.763 -14.643 11.195 1.00 89.19 194 ASN A C 1
ATOM 1543 O O . ASN A 1 194 ? -13.961 -14.771 10.963 1.00 89.19 194 ASN A O 1
ATOM 1547 N N . ASN A 1 195 ? -12.298 -13.846 12.160 1.00 88.19 195 ASN A N 1
ATOM 1548 C CA . ASN A 1 195 ? -13.145 -12.983 12.982 1.00 88.19 195 ASN A CA 1
ATOM 1549 C C . ASN A 1 195 ? -13.163 -11.533 12.477 1.00 88.19 195 ASN A C 1
ATOM 1551 O O . ASN A 1 195 ? -13.919 -10.719 13.001 1.00 88.19 195 ASN A O 1
ATOM 1555 N N . SER A 1 196 ? -12.314 -11.199 11.503 1.00 86.19 196 SER A N 1
ATOM 1556 C CA . SER A 1 196 ? -12.204 -9.847 10.968 1.00 86.19 196 SER A CA 1
ATOM 1557 C C . SER A 1 196 ? -13.396 -9.502 10.079 1.00 86.19 196 SER A C 1
ATOM 1559 O O . SER A 1 196 ? -13.986 -10.361 9.424 1.00 86.19 196 SER A O 1
ATOM 1561 N N . ARG A 1 197 ? -13.704 -8.207 9.977 1.00 87.06 197 ARG A N 1
ATOM 1562 C CA . ARG A 1 197 ? -14.739 -7.695 9.064 1.00 87.06 197 ARG A CA 1
ATOM 1563 C C . ARG A 1 197 ? -14.401 -7.909 7.579 1.00 87.06 197 ARG A C 1
ATOM 1565 O O . ARG A 1 197 ? -15.300 -7.895 6.746 1.00 87.06 197 ARG A O 1
ATOM 1572 N N . GLN A 1 198 ? -13.121 -8.100 7.265 1.00 83.81 198 GLN A N 1
ATOM 1573 C CA . GLN A 1 198 ? -12.622 -8.384 5.916 1.00 83.81 198 GLN A CA 1
ATOM 1574 C C . GLN A 1 198 ? -12.973 -9.800 5.456 1.00 83.81 198 GLN A C 1
ATOM 1576 O O . GLN A 1 198 ? -13.147 -10.048 4.261 1.00 83.81 198 GLN A O 1
ATOM 1581 N N . PHE A 1 199 ? -13.067 -10.741 6.398 1.00 84.25 199 PHE A N 1
ATOM 1582 C CA . PHE A 1 199 ? -13.374 -12.120 6.078 1.00 84.25 199 PHE A CA 1
ATOM 1583 C C . PHE A 1 199 ? -14.862 -12.278 5.785 1.00 84.25 199 PHE A C 1
ATOM 1585 O O . PHE A 1 199 ? -15.722 -12.116 6.648 1.00 84.25 199 PHE A O 1
ATOM 1592 N N . THR A 1 200 ? -15.155 -12.632 4.541 1.00 74.31 200 THR A N 1
ATOM 1593 C CA . THR A 1 200 ? -16.485 -13.033 4.093 1.00 74.31 200 THR A CA 1
ATOM 1594 C C . THR A 1 200 ? -16.417 -14.487 3.647 1.00 74.31 200 THR A C 1
ATOM 1596 O O . THR A 1 200 ? -15.437 -14.921 3.035 1.00 74.31 200 THR A O 1
ATOM 1599 N N . THR A 1 201 ? -17.437 -15.275 3.980 1.00 65.19 201 THR A N 1
ATOM 1600 C CA . THR A 1 201 ? -17.586 -16.609 3.396 1.00 65.19 201 THR A CA 1
ATOM 1601 C C . THR A 1 201 ? -17.949 -16.451 1.926 1.00 65.19 201 THR A C 1
ATOM 1603 O O . THR A 1 201 ? -18.728 -15.567 1.582 1.00 65.19 201 THR A O 1
ATOM 1606 N N . ALA A 1 202 ? -17.381 -17.285 1.056 1.00 56.22 202 ALA A N 1
ATOM 1607 C CA . ALA A 1 202 ? -17.833 -17.344 -0.327 1.00 56.22 202 ALA A CA 1
ATOM 1608 C C . ALA A 1 202 ? -19.294 -17.823 -0.339 1.00 56.22 202 ALA A C 1
ATOM 1610 O O . ALA A 1 202 ? -19.552 -18.982 -0.015 1.00 56.22 202 ALA A O 1
ATOM 1611 N N . GLU A 1 203 ? -20.221 -16.917 -0.646 1.00 45.91 203 GLU A N 1
ATOM 1612 C CA . GLU A 1 203 ? -21.542 -17.266 -1.179 1.00 45.91 203 GLU A CA 1
ATOM 1613 C C . GLU A 1 203 ? -21.450 -17.439 -2.698 1.00 45.91 203 GLU A C 1
ATOM 1615 O O . GLU A 1 203 ? -20.730 -16.639 -3.346 1.00 45.91 203 GLU A O 1
#